Protein AF-A0A7W4Z761-F1 (afdb_monomer_lite)

Structure (mmCIF, N/CA/C/O backbone):
data_AF-A0A7W4Z761-F1
#
_entry.id   AF-A0A7W4Z761-F1
#
loop_
_atom_site.group_PDB
_atom_site.id
_atom_site.type_symbol
_atom_site.label_atom_id
_atom_site.label_alt_id
_atom_site.label_comp_id
_atom_site.label_asym_id
_atom_site.label_entity_id
_atom_site.label_seq_id
_atom_site.pdbx_PDB_ins_code
_atom_site.Cartn_x
_atom_site.Cartn_y
_atom_site.Cartn_z
_atom_site.occupancy
_atom_site.B_iso_or_equiv
_atom_site.auth_seq_id
_atom_site.auth_comp_id
_atom_site.auth_asym_id
_atom_site.auth_atom_id
_atom_site.pdbx_PDB_model_num
ATOM 1 N N . MET A 1 1 ? 1.181 6.648 31.505 1.00 41.84 1 MET A N 1
ATOM 2 C CA . MET A 1 1 ? 0.838 6.156 30.159 1.00 41.84 1 MET A CA 1
ATOM 3 C C . MET A 1 1 ? -0.528 5.526 30.295 1.00 41.84 1 MET A C 1
ATOM 5 O O . MET A 1 1 ? -0.687 4.735 31.216 1.00 41.84 1 MET A O 1
ATOM 9 N N . ALA A 1 2 ? -1.517 5.972 29.524 1.00 45.59 2 ALA A N 1
ATOM 10 C CA . ALA A 1 2 ? -2.791 5.263 29.458 1.00 45.59 2 ALA A CA 1
ATOM 11 C C . ALA A 1 2 ? -2.532 3.879 28.841 1.00 45.59 2 ALA A C 1
ATOM 13 O O . ALA A 1 2 ? -1.681 3.780 27.956 1.00 45.59 2 ALA A O 1
ATOM 14 N N . ASP A 1 3 ? -3.195 2.835 29.338 1.00 55.97 3 ASP A N 1
ATOM 15 C CA . ASP A 1 3 ? -3.157 1.521 28.691 1.00 55.97 3 ASP A CA 1
ATOM 16 C C . ASP A 1 3 ? -3.651 1.672 27.249 1.00 55.97 3 ASP A C 1
ATOM 18 O O . ASP A 1 3 ? -4.707 2.266 27.015 1.00 55.97 3 ASP A O 1
ATOM 22 N N . ALA A 1 4 ? -2.872 1.175 26.287 1.00 65.12 4 ALA A N 1
ATOM 23 C CA . ALA A 1 4 ? -3.278 1.171 24.888 1.00 65.12 4 ALA A CA 1
ATOM 24 C C . ALA A 1 4 ? -4.563 0.343 24.748 1.00 65.12 4 ALA A C 1
ATOM 26 O O . ALA A 1 4 ? -4.658 -0.768 25.278 1.00 65.12 4 ALA A O 1
ATOM 27 N N . ARG A 1 5 ? -5.564 0.887 24.050 1.00 79.62 5 ARG A N 1
ATOM 28 C CA . ARG A 1 5 ? -6.851 0.219 23.863 1.00 79.62 5 ARG A CA 1
ATOM 29 C C . ARG A 1 5 ? -6.649 -1.112 23.135 1.00 79.62 5 ARG A C 1
ATOM 31 O O . ARG A 1 5 ? -6.010 -1.175 22.082 1.00 79.62 5 ARG A O 1
ATOM 38 N N . LEU A 1 6 ? -7.199 -2.184 23.700 1.00 85.94 6 LEU A N 1
ATOM 39 C CA . LEU A 1 6 ? -7.198 -3.500 23.068 1.00 85.94 6 LEU A CA 1
ATOM 40 C C . LEU A 1 6 ? -8.356 -3.570 22.068 1.00 85.94 6 LEU A C 1
ATOM 42 O O . LEU A 1 6 ? -9.515 -3.624 22.476 1.00 85.94 6 LEU A O 1
ATOM 46 N N . TYR A 1 7 ? -8.040 -3.555 20.773 1.00 89.88 7 TYR A N 1
ATOM 47 C CA . TYR A 1 7 ? -9.042 -3.650 19.706 1.00 89.88 7 TYR A CA 1
ATOM 48 C C . TYR A 1 7 ? -9.351 -5.090 19.291 1.00 89.88 7 TYR A C 1
ATOM 50 O O . TYR A 1 7 ? -10.489 -5.404 18.962 1.00 89.88 7 TYR A O 1
ATOM 58 N N . SER A 1 8 ? -8.346 -5.964 19.304 1.00 92.19 8 SER A N 1
ATOM 59 C CA . SER A 1 8 ? -8.444 -7.345 18.833 1.00 92.19 8 SER A CA 1
ATOM 60 C C . SER A 1 8 ? -7.497 -8.240 19.627 1.00 92.19 8 SER A C 1
ATOM 62 O O . SER A 1 8 ? -6.473 -7.781 20.126 1.00 92.19 8 SER A O 1
ATOM 64 N N . SER A 1 9 ? -7.812 -9.533 19.719 1.00 92.56 9 SER 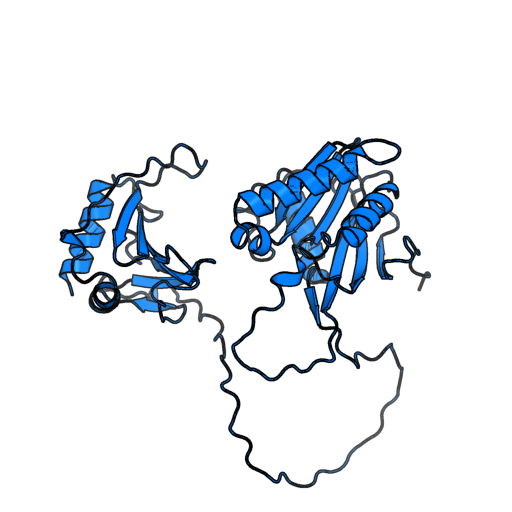A N 1
ATOM 65 C CA . SER A 1 9 ? -6.890 -10.545 20.247 1.00 92.56 9 SER A CA 1
ATOM 66 C C . SER A 1 9 ? -5.862 -11.029 19.219 1.00 92.56 9 SER A C 1
ATOM 68 O O . SER A 1 9 ? -4.934 -11.744 19.590 1.00 92.56 9 SER A O 1
ATOM 70 N N . LEU A 1 10 ? -6.040 -10.702 17.932 1.00 93.56 10 LEU A N 1
ATOM 71 C CA . LEU A 1 10 ? -5.135 -11.106 16.847 1.00 93.56 10 LEU A CA 1
ATOM 72 C C . LEU A 1 10 ? -4.003 -10.099 16.617 1.00 93.56 10 LEU A C 1
ATOM 74 O O . LEU A 1 10 ? -2.986 -10.445 16.017 1.00 93.56 10 LEU A O 1
ATOM 78 N N . PHE A 1 11 ? -4.173 -8.872 17.110 1.00 94.12 11 PHE A N 1
ATOM 79 C CA . PHE A 1 11 ? -3.250 -7.768 16.902 1.00 94.12 11 PHE A CA 1
ATOM 80 C C . PHE A 1 11 ? -2.811 -7.149 18.227 1.00 94.12 11 PHE A C 1
ATOM 82 O O . PHE A 1 11 ? -3.604 -6.977 19.149 1.00 94.12 11 PHE A O 1
ATOM 89 N N . THR A 1 12 ? -1.554 -6.726 18.285 1.00 94.12 12 THR A N 1
ATOM 90 C CA . THR A 1 12 ? -1.036 -5.876 19.356 1.00 94.12 12 THR A CA 1
ATOM 91 C C . THR A 1 12 ? -1.171 -4.413 18.948 1.00 94.12 12 THR A C 1
ATOM 93 O O . THR A 1 12 ? -0.572 -3.997 17.956 1.00 94.12 12 THR A O 1
ATOM 96 N N . THR A 1 13 ? -1.900 -3.613 19.727 1.00 95.31 13 THR A N 1
ATOM 97 C CA . THR A 1 13 ? -1.943 -2.153 19.554 1.00 95.31 13 THR A CA 1
ATOM 98 C C . THR A 1 13 ? -0.616 -1.539 20.005 1.00 95.31 13 THR A C 1
ATOM 100 O O . THR A 1 13 ? -0.291 -1.556 21.191 1.00 95.31 13 THR A O 1
ATOM 103 N N . LEU A 1 14 ? 0.166 -1.003 19.067 1.00 94.75 14 LEU A N 1
ATOM 104 C CA . LEU A 1 14 ? 1.414 -0.283 19.354 1.00 94.75 14 LEU A CA 1
ATOM 105 C C . LEU A 1 14 ? 1.159 1.185 19.692 1.00 94.75 14 LEU A C 1
ATOM 107 O O . LEU A 1 14 ? 1.882 1.780 20.490 1.00 94.75 14 LEU A O 1
ATOM 111 N N . TYR A 1 15 ? 0.141 1.763 19.060 1.00 96.00 15 TYR A N 1
ATOM 112 C CA . TYR A 1 15 ? -0.263 3.146 19.248 1.00 96.00 15 TYR A CA 1
ATOM 113 C C . TYR A 1 15 ? -1.751 3.297 19.001 1.00 96.00 15 TYR A C 1
ATOM 115 O O . TYR A 1 15 ? -2.309 2.642 18.123 1.00 96.00 15 TYR A O 1
ATOM 123 N N . ASP A 1 16 ? -2.362 4.175 19.781 1.00 95.38 16 ASP A N 1
ATOM 124 C CA . ASP A 1 16 ? -3.763 4.526 19.671 1.00 95.38 16 ASP A CA 1
ATOM 125 C C . ASP A 1 16 ? -3.898 6.040 19.817 1.00 95.38 16 ASP A C 1
ATOM 127 O O . ASP A 1 16 ? -3.562 6.592 20.869 1.00 95.38 16 ASP A O 1
ATOM 131 N N . GLU A 1 17 ? -4.357 6.710 18.763 1.00 94.00 17 GLU A N 1
ATOM 132 C CA . GLU A 1 17 ? -4.873 8.073 18.849 1.00 94.00 17 GLU A CA 1
ATOM 133 C C . GLU A 1 17 ? -6.376 7.953 19.148 1.00 94.00 17 GLU A C 1
ATOM 135 O O . GLU A 1 17 ? -7.125 7.546 18.275 1.00 94.00 17 GLU A O 1
ATOM 140 N N . PRO A 1 18 ? -6.860 8.224 20.373 1.00 90.75 18 PRO A N 1
ATOM 141 C CA . PRO A 1 18 ? -8.253 7.929 20.733 1.00 90.75 18 PRO A CA 1
ATOM 142 C C . PRO A 1 18 ? -9.263 8.964 20.210 1.00 90.75 18 PRO A C 1
ATOM 144 O O . PRO A 1 18 ? -10.463 8.809 20.424 1.00 90.75 18 PRO A O 1
ATOM 147 N N . ALA A 1 19 ? -8.777 10.077 19.659 1.00 91.00 19 ALA A N 1
ATOM 148 C CA . ALA A 1 19 ? -9.572 11.173 19.126 1.00 91.00 19 ALA A CA 1
ATOM 149 C C . ALA A 1 19 ? -8.693 12.041 18.217 1.00 91.00 19 ALA A C 1
ATOM 151 O O . ALA A 1 19 ? -7.499 12.174 18.496 1.00 91.00 19 ALA A O 1
ATOM 152 N N . PRO A 1 20 ? -9.270 12.708 17.206 1.00 92.69 20 PRO A N 1
ATOM 153 C CA . PRO A 1 20 ? -8.488 13.451 16.236 1.00 92.69 20 PRO A CA 1
ATOM 154 C C . PRO A 1 20 ? -7.722 14.630 16.807 1.00 92.69 20 PRO A C 1
ATOM 156 O O . PRO A 1 20 ? -8.267 15.499 17.495 1.00 92.69 20 PRO A O 1
ATOM 159 N N . ILE A 1 21 ? -6.453 14.710 16.417 1.00 89.31 21 ILE A N 1
ATOM 160 C CA . ILE A 1 21 ? -5.619 15.884 16.626 1.00 89.31 21 ILE A CA 1
ATOM 161 C C . ILE A 1 21 ? -5.738 16.804 15.405 1.00 89.31 21 ILE A C 1
ATOM 163 O O . ILE A 1 21 ? -5.122 16.607 14.359 1.00 89.31 21 ILE A O 1
ATOM 167 N N . GLY A 1 22 ? -6.513 17.878 15.561 1.00 89.38 22 GLY A N 1
ATOM 168 C CA . GLY A 1 22 ? -6.696 18.894 14.524 1.00 89.38 22 GLY A CA 1
ATOM 169 C C . GLY A 1 22 ? -7.962 18.680 13.697 1.00 89.38 22 GLY A C 1
ATOM 170 O O . GLY A 1 22 ? -9.012 18.358 14.240 1.00 89.38 22 GLY A O 1
ATOM 171 N N . THR A 1 23 ? -7.894 18.971 12.394 1.00 89.94 23 THR A N 1
ATOM 172 C CA . THR A 1 23 ? -9.083 19.052 11.514 1.00 89.94 23 THR A CA 1
ATOM 173 C C . THR A 1 23 ? -8.925 18.320 10.181 1.00 89.94 23 THR A C 1
ATOM 175 O O . THR A 1 23 ? -9.750 18.496 9.284 1.00 89.94 23 THR A O 1
ATOM 178 N N . ILE A 1 24 ? -7.877 17.504 10.026 1.00 90.75 24 ILE A N 1
ATOM 179 C CA . ILE A 1 24 ? -7.673 16.749 8.788 1.00 90.75 24 ILE A CA 1
ATOM 180 C C . ILE A 1 24 ? -8.814 15.753 8.576 1.00 90.75 24 ILE A C 1
ATOM 182 O O . ILE A 1 24 ? -9.267 15.121 9.527 1.00 90.75 24 ILE A O 1
ATOM 186 N N . GLY A 1 25 ? -9.327 15.663 7.347 1.00 86.62 25 GLY A N 1
ATOM 187 C CA . GLY A 1 25 ? -10.377 14.704 6.993 1.00 86.62 25 GLY A CA 1
ATOM 188 C C . GLY A 1 25 ? -11.654 14.803 7.838 1.00 86.62 25 GLY A C 1
ATOM 189 O O . GLY A 1 25 ? -12.329 13.801 8.024 1.00 86.62 25 GLY A O 1
ATOM 190 N N . ARG A 1 26 ? -11.966 15.993 8.385 1.00 88.62 26 ARG A N 1
ATOM 191 C CA . ARG A 1 26 ? -13.068 16.249 9.344 1.00 88.62 26 ARG A CA 1
ATOM 192 C C . ARG A 1 26 ? -12.931 15.565 10.713 1.00 88.62 26 ARG A C 1
ATOM 194 O O . ARG A 1 26 ? -13.879 15.596 11.492 1.00 88.62 26 ARG A O 1
ATOM 201 N N . GLY A 1 27 ? -11.753 15.043 11.039 1.00 91.69 27 GLY A N 1
ATOM 202 C CA . GLY A 1 27 ? -11.514 14.297 12.274 1.00 91.69 27 GLY A CA 1
ATOM 203 C C . GLY A 1 27 ? -10.830 12.952 12.047 1.00 91.69 27 GLY A C 1
ATOM 204 O O . GLY A 1 27 ? -10.970 12.058 12.877 1.00 91.69 27 GLY A O 1
ATOM 205 N N . THR A 1 28 ? -10.097 12.797 10.944 1.00 94.50 28 THR A N 1
ATOM 206 C CA . THR A 1 28 ? -9.296 11.603 10.700 1.00 94.50 28 THR A CA 1
ATOM 207 C C . THR A 1 28 ? -8.176 11.500 11.725 1.00 94.50 28 THR A C 1
ATOM 209 O O . THR A 1 28 ? -7.502 12.486 12.031 1.00 94.50 28 THR A O 1
ATOM 212 N N . HIS A 1 29 ? -7.968 10.286 12.211 1.00 95.81 29 HIS A N 1
ATOM 213 C CA . HIS A 1 29 ? -6.886 9.920 13.115 1.00 95.81 29 HIS A CA 1
ATOM 214 C C . HIS A 1 29 ? -6.508 8.454 12.910 1.00 95.81 29 HIS A C 1
ATOM 216 O O . HIS A 1 29 ? -7.006 7.824 11.976 1.00 95.81 29 HIS A O 1
ATOM 222 N N . TYR A 1 30 ? -5.587 7.904 13.706 1.00 97.25 30 TYR A N 1
ATOM 223 C CA . TYR A 1 30 ? -5.093 6.556 13.436 1.00 97.25 30 TYR A CA 1
ATOM 224 C C . TYR A 1 30 ? -4.625 5.771 14.662 1.00 97.25 30 TYR A C 1
ATOM 226 O O . TYR A 1 30 ? -4.200 6.322 15.676 1.00 97.25 30 TYR A O 1
ATOM 234 N N . SER A 1 31 ? -4.631 4.449 14.518 1.00 97.62 31 SER A N 1
ATOM 235 C CA . SER A 1 31 ? -3.980 3.518 15.445 1.00 97.62 31 SER A CA 1
ATOM 236 C C . SER A 1 31 ? -3.015 2.623 14.679 1.00 97.62 31 SER A C 1
ATOM 238 O O . SER A 1 31 ? -3.202 2.360 13.493 1.00 97.62 31 SER A O 1
ATOM 240 N N . ILE A 1 32 ? -1.968 2.147 15.349 1.00 97.69 32 ILE A N 1
ATOM 241 C CA . ILE A 1 32 ? -0.983 1.233 14.765 1.00 97.69 32 ILE A CA 1
ATOM 242 C C . ILE A 1 32 ? -1.134 -0.131 15.407 1.00 97.69 32 ILE A C 1
ATOM 244 O O . ILE A 1 32 ? -0.970 -0.277 16.621 1.00 97.69 32 ILE A O 1
ATOM 248 N N . LEU A 1 33 ? -1.407 -1.130 14.577 1.00 96.88 33 LEU A N 1
ATOM 249 C CA . LEU A 1 33 ? -1.543 -2.519 14.980 1.00 96.88 33 LEU A CA 1
ATOM 250 C C . LEU A 1 33 ? -0.390 -3.355 14.434 1.00 96.88 33 LEU A C 1
ATOM 252 O O . LEU A 1 33 ? 0.093 -3.122 13.328 1.00 96.88 33 LEU A O 1
ATOM 256 N N . ARG A 1 34 ? 0.022 -4.363 15.204 1.00 94.69 34 ARG A N 1
ATOM 257 C CA . ARG A 1 34 ? 1.029 -5.351 14.813 1.00 94.69 34 ARG A CA 1
ATOM 258 C C . ARG A 1 34 ? 0.475 -6.763 14.890 1.00 94.69 34 ARG A C 1
ATOM 260 O O . ARG A 1 34 ? -0.109 -7.129 15.905 1.00 94.69 34 ARG A O 1
ATOM 267 N N . ALA A 1 35 ? 0.766 -7.584 13.888 1.00 92.56 35 ALA A N 1
ATOM 268 C CA . ALA A 1 35 ? 0.549 -9.029 13.948 1.00 92.56 35 ALA A CA 1
ATOM 269 C C . ALA A 1 35 ? 1.722 -9.807 13.347 1.00 92.56 35 ALA A C 1
ATOM 271 O O . ALA A 1 35 ? 2.524 -9.267 12.586 1.00 92.56 35 ALA A O 1
ATOM 272 N N . VAL A 1 36 ? 1.829 -11.088 13.693 1.00 90.25 36 VAL A N 1
ATOM 273 C CA . VAL A 1 36 ? 2.742 -12.020 13.015 1.00 90.25 36 VAL A CA 1
ATOM 274 C C . VAL A 1 36 ? 2.217 -12.269 11.606 1.00 90.25 36 VAL A C 1
ATOM 276 O O . VAL A 1 36 ? 1.024 -12.463 11.425 1.00 90.25 36 VAL A O 1
ATOM 279 N N . GLN A 1 37 ? 3.077 -12.279 10.593 1.00 84.19 37 GLN A N 1
ATOM 280 C CA . GLN A 1 37 ? 2.627 -12.594 9.241 1.00 84.19 37 GLN A CA 1
ATOM 281 C C . GLN A 1 37 ? 2.260 -14.078 9.130 1.00 84.19 37 GLN A C 1
ATOM 283 O O . GLN A 1 37 ? 3.077 -14.960 9.409 1.00 84.19 37 GLN A O 1
ATOM 288 N N . LEU A 1 38 ? 1.032 -14.355 8.688 1.00 78.31 38 LEU A N 1
ATOM 289 C CA . LEU A 1 38 ? 0.606 -15.703 8.321 1.00 78.31 38 LEU A CA 1
ATOM 290 C C . LEU A 1 38 ? 1.086 -16.047 6.902 1.00 78.31 38 LEU A C 1
ATOM 292 O O . LEU A 1 38 ? 1.094 -15.165 6.039 1.00 78.31 38 LEU A O 1
ATOM 296 N N . PRO A 1 39 ? 1.448 -17.313 6.618 1.00 64.56 39 PRO A N 1
ATOM 297 C CA . PRO A 1 39 ? 1.665 -17.775 5.251 1.00 64.56 39 PRO A CA 1
ATOM 298 C C . PRO A 1 39 ? 0.411 -17.521 4.402 1.00 64.56 39 PRO A C 1
ATOM 300 O O . PRO A 1 39 ? -0.684 -17.930 4.777 1.00 64.56 39 PRO A O 1
ATOM 303 N N . GLY A 1 40 ? 0.563 -16.851 3.263 1.00 62.62 40 GLY A N 1
ATOM 304 C CA . GLY A 1 40 ? -0.548 -16.426 2.412 1.00 62.62 40 GLY A CA 1
ATOM 305 C C . GLY A 1 40 ? -0.052 -15.747 1.138 1.00 62.62 40 GLY A C 1
ATOM 306 O O . GLY A 1 40 ? 1.162 -15.641 0.926 1.00 62.62 40 GLY A O 1
ATOM 307 N N . ILE A 1 41 ? -0.983 -15.277 0.301 1.00 56.88 41 ILE A N 1
ATOM 308 C CA . ILE A 1 41 ? -0.698 -14.660 -1.011 1.00 56.88 41 ILE A CA 1
ATOM 309 C C . ILE A 1 41 ? 0.347 -13.536 -0.887 1.00 56.88 41 ILE A C 1
ATOM 311 O O . ILE A 1 41 ? 1.246 -13.435 -1.722 1.00 56.88 41 ILE A O 1
ATOM 315 N N . GLY A 1 42 ? 0.301 -12.757 0.199 1.00 50.19 42 GLY A N 1
ATOM 316 C CA . GLY A 1 42 ? 1.287 -11.707 0.473 1.00 5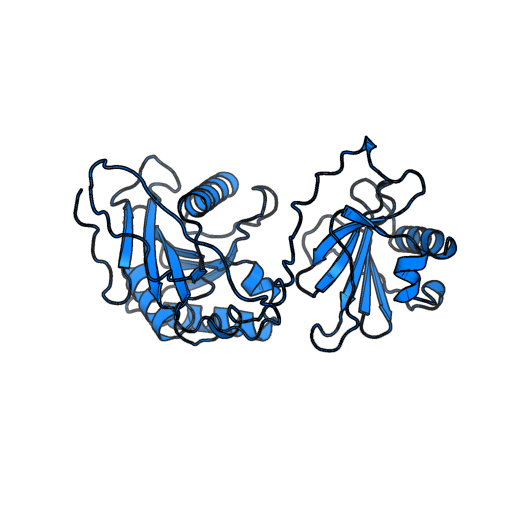0.19 42 GLY A CA 1
ATOM 317 C C . GLY A 1 42 ? 2.594 -12.184 1.128 1.00 50.19 42 GLY A C 1
ATOM 318 O O . GLY A 1 42 ? 3.657 -11.640 0.843 1.00 50.19 42 GLY A O 1
ATOM 319 N N . ALA A 1 43 ? 2.562 -13.227 1.965 1.00 49.97 43 ALA A N 1
ATOM 320 C CA . ALA A 1 43 ? 3.742 -13.691 2.710 1.00 49.97 43 ALA A CA 1
ATOM 321 C C . ALA A 1 43 ? 4.720 -14.528 1.867 1.00 49.97 43 ALA A C 1
ATOM 323 O O . ALA A 1 43 ? 5.912 -14.594 2.173 1.00 49.97 43 ALA A O 1
ATOM 324 N N . LEU A 1 44 ? 4.249 -15.134 0.771 1.00 47.28 44 LEU A N 1
ATOM 325 C CA . LEU A 1 44 ? 5.082 -15.932 -0.139 1.00 47.28 44 LEU A CA 1
ATOM 326 C C . LEU A 1 44 ? 6.154 -15.112 -0.881 1.00 47.28 44 LEU A C 1
ATOM 328 O O . LEU A 1 44 ? 7.040 -15.698 -1.502 1.00 47.28 44 LEU A O 1
ATOM 332 N N . ARG A 1 45 ? 6.107 -13.772 -0.826 1.00 48.16 45 ARG A N 1
ATOM 333 C CA . ARG A 1 45 ? 7.000 -12.902 -1.611 1.00 48.16 45 ARG A CA 1
ATOM 334 C C . ARG A 1 45 ? 7.939 -12.022 -0.790 1.00 48.16 45 ARG A C 1
ATOM 336 O O . ARG A 1 45 ? 8.971 -11.621 -1.317 1.00 48.16 45 ARG A O 1
ATOM 343 N N . SER A 1 46 ? 7.684 -11.831 0.507 1.00 41.94 46 SER A N 1
ATOM 344 C CA . SER A 1 46 ? 8.656 -11.213 1.429 1.00 41.94 46 SER A CA 1
ATOM 345 C C . SER A 1 46 ? 9.855 -12.130 1.733 1.00 41.94 46 SER A C 1
ATOM 347 O O . SER A 1 46 ? 10.869 -11.672 2.253 1.00 41.94 46 SER A O 1
ATOM 349 N N . SER A 1 47 ? 9.765 -13.420 1.377 1.00 39.88 47 SER A N 1
ATOM 350 C CA . SER A 1 47 ? 10.859 -14.403 1.426 1.00 39.88 47 SER A CA 1
ATOM 351 C C . SER A 1 47 ? 11.434 -14.710 0.033 1.00 39.88 47 SER A C 1
ATOM 353 O O . SER A 1 47 ? 11.438 -15.852 -0.415 1.00 39.88 47 SER A O 1
ATOM 355 N N . ARG A 1 48 ? 11.957 -13.701 -0.668 1.00 41.09 48 ARG A N 1
ATOM 356 C CA . ARG A 1 48 ? 13.058 -13.898 -1.632 1.00 41.09 48 ARG A CA 1
ATOM 357 C C . ARG A 1 48 ? 14.252 -13.131 -1.071 1.00 41.09 48 ARG A C 1
ATOM 359 O O . ARG A 1 48 ? 14.247 -11.912 -1.050 1.00 41.09 48 ARG A O 1
ATOM 366 N N . SER A 1 49 ? 15.140 -13.786 -0.330 1.00 37.81 49 SER A N 1
ATOM 367 C CA . SER A 1 49 ? 16.319 -14.474 -0.867 1.00 37.81 49 SER A CA 1
ATOM 368 C C . SER A 1 49 ? 17.229 -13.539 -1.679 1.00 37.81 49 SER A C 1
ATOM 370 O O . SER A 1 49 ? 17.382 -13.708 -2.889 1.00 37.81 49 SER A O 1
ATOM 372 N N . ASP A 1 50 ? 17.931 -12.637 -0.987 1.00 34.75 50 ASP A N 1
ATOM 373 C CA . ASP A 1 50 ? 19.379 -12.578 -1.210 1.00 34.75 50 ASP A CA 1
ATOM 374 C C . ASP A 1 50 ? 19.868 -14.031 -1.182 1.00 34.75 50 ASP A C 1
ATOM 376 O O . ASP A 1 50 ? 19.545 -14.764 -0.245 1.00 34.75 50 ASP A O 1
ATOM 380 N N . GLY A 1 51 ? 20.574 -14.488 -2.216 1.00 36.88 51 GLY A N 1
ATOM 381 C CA . GLY A 1 51 ? 21.010 -15.883 -2.401 1.00 36.88 51 GLY A CA 1
ATOM 382 C C . GLY A 1 51 ? 21.950 -16.443 -1.319 1.00 36.88 51 GLY A C 1
ATOM 383 O O . GLY A 1 51 ? 22.650 -17.422 -1.559 1.00 36.88 51 GLY A O 1
ATOM 384 N N . SER A 1 52 ? 21.990 -15.837 -0.134 1.00 35.88 52 SER A N 1
ATOM 385 C CA . SER A 1 52 ? 22.652 -16.340 1.054 1.00 35.88 52 SER A CA 1
ATOM 386 C C . SER A 1 52 ? 21.740 -17.339 1.762 1.00 35.88 52 SER A C 1
ATOM 388 O O . SER A 1 52 ? 20.837 -16.978 2.517 1.00 35.88 52 SER A O 1
ATOM 390 N N . THR A 1 53 ? 22.002 -18.627 1.547 1.00 34.00 53 THR A N 1
ATOM 391 C CA . THR A 1 53 ? 21.509 -19.737 2.374 1.00 34.00 53 THR A CA 1
ATOM 392 C C . THR A 1 53 ? 22.149 -19.690 3.770 1.00 34.00 53 THR A C 1
ATOM 394 O O . THR A 1 53 ? 22.864 -20.592 4.190 1.00 34.00 53 THR A O 1
ATOM 397 N N . THR A 1 54 ? 21.891 -18.618 4.509 1.00 34.09 54 THR A N 1
ATOM 398 C CA . THR A 1 54 ? 22.057 -18.544 5.960 1.00 34.09 54 THR A CA 1
ATOM 399 C C . THR A 1 54 ? 20.735 -18.047 6.515 1.00 34.09 54 THR A C 1
ATOM 401 O O . THR A 1 54 ? 20.561 -16.886 6.878 1.00 34.09 54 THR A O 1
ATOM 404 N N . GLN A 1 55 ? 19.758 -18.957 6.523 1.00 39.47 55 GLN A N 1
ATOM 405 C CA . GLN A 1 55 ? 18.548 -18.776 7.303 1.00 39.47 55 GLN A CA 1
ATOM 406 C C . GLN A 1 55 ? 18.960 -18.580 8.764 1.00 39.47 55 GLN A C 1
ATOM 408 O O . GLN A 1 55 ? 19.296 -19.535 9.459 1.00 39.47 55 GLN A O 1
ATOM 413 N N . ASN A 1 56 ? 18.933 -17.340 9.241 1.00 36.66 56 ASN A N 1
ATOM 414 C CA . ASN A 1 56 ? 18.758 -17.109 10.662 1.00 36.66 56 ASN A CA 1
ATOM 415 C C . ASN A 1 56 ? 17.259 -17.341 10.924 1.00 36.66 56 ASN A C 1
ATOM 417 O O . ASN A 1 56 ? 16.445 -16.432 10.794 1.00 36.66 56 ASN A O 1
ATOM 421 N N . THR A 1 57 ? 16.892 -18.607 11.144 1.00 42.84 57 THR A N 1
ATOM 422 C CA . THR A 1 57 ? 15.524 -19.170 11.147 1.00 42.84 57 THR A CA 1
ATOM 423 C C . THR A 1 57 ? 14.604 -18.680 12.267 1.00 42.84 57 THR A C 1
ATOM 425 O O . THR A 1 57 ? 13.499 -19.197 12.395 1.00 42.84 57 THR A O 1
ATOM 428 N N . ASN A 1 58 ? 15.024 -17.717 13.088 1.00 44.44 58 ASN A N 1
ATOM 429 C CA . ASN A 1 58 ? 14.316 -17.399 14.333 1.00 44.44 58 ASN A CA 1
ATOM 430 C C . ASN A 1 58 ? 13.499 -16.099 14.292 1.00 44.44 58 ASN A C 1
ATOM 432 O O . ASN A 1 58 ? 12.709 -15.859 15.195 1.00 44.44 58 ASN A O 1
ATOM 436 N N . ALA A 1 59 ? 13.622 -15.272 13.250 1.00 52.47 59 ALA A N 1
ATOM 437 C CA . ALA A 1 59 ? 12.812 -14.059 13.146 1.00 52.47 59 ALA A CA 1
ATOM 438 C C . ALA A 1 59 ? 11.498 -14.354 12.410 1.00 52.47 59 ALA A C 1
ATOM 440 O O . ALA A 1 59 ? 11.471 -14.428 11.181 1.00 52.47 59 ALA A O 1
ATOM 441 N N . HIS A 1 60 ? 10.398 -14.491 13.152 1.00 60.69 60 HIS A N 1
ATOM 442 C CA . HIS A 1 60 ? 9.064 -14.471 12.553 1.00 60.69 60 HIS A CA 1
ATOM 443 C C . HIS A 1 60 ? 8.796 -13.068 11.989 1.00 60.69 60 HIS A C 1
ATOM 445 O O . HIS A 1 60 ? 8.911 -12.092 12.733 1.00 60.69 60 HIS A O 1
ATOM 451 N N . PRO A 1 61 ? 8.484 -12.906 10.693 1.00 80.44 61 PRO A N 1
ATOM 452 C CA . PRO A 1 61 ? 8.161 -11.590 10.172 1.00 80.44 61 PRO A CA 1
ATOM 453 C C . PRO A 1 61 ? 6.854 -11.105 10.807 1.00 80.44 61 PRO A C 1
ATOM 455 O O . PRO A 1 61 ? 5.880 -11.851 10.914 1.00 80.44 61 PRO A O 1
ATOM 458 N N . VAL A 1 62 ? 6.846 -9.857 11.262 1.00 89.50 62 VAL A N 1
ATOM 459 C CA . VAL A 1 62 ? 5.648 -9.170 11.756 1.00 89.50 62 VAL A CA 1
ATOM 460 C C . VAL A 1 62 ? 5.255 -8.077 10.776 1.00 89.50 62 VAL A C 1
ATOM 462 O O . VAL A 1 62 ? 6.094 -7.587 10.027 1.00 89.50 62 VAL A O 1
ATOM 465 N N . GLN A 1 63 ? 3.987 -7.704 10.778 1.00 91.81 63 GLN A N 1
ATOM 466 C CA . GLN A 1 63 ? 3.429 -6.640 9.958 1.00 91.81 63 GLN A CA 1
ATOM 467 C C . GLN A 1 63 ? 2.929 -5.525 10.869 1.00 91.81 63 GLN A C 1
ATOM 469 O O . GLN A 1 63 ? 2.136 -5.811 11.767 1.00 91.81 63 GLN A O 1
ATOM 474 N N . ASP A 1 64 ? 3.343 -4.287 10.601 1.00 95.12 64 ASP A N 1
ATOM 475 C CA . ASP A 1 64 ? 2.728 -3.097 11.193 1.00 95.12 64 ASP A CA 1
ATOM 476 C C . ASP A 1 64 ? 1.753 -2.472 10.195 1.00 95.12 64 ASP A C 1
ATOM 478 O O . ASP A 1 64 ? 2.129 -2.182 9.059 1.00 95.12 64 ASP A O 1
ATOM 482 N N . ILE A 1 65 ? 0.516 -2.260 10.637 1.00 97.12 65 ILE A N 1
ATOM 483 C CA . ILE A 1 65 ? -0.596 -1.742 9.837 1.00 97.12 65 ILE A CA 1
ATOM 484 C C . ILE A 1 65 ? -1.159 -0.514 10.543 1.00 97.12 65 ILE A C 1
ATOM 486 O O . ILE A 1 65 ? -1.394 -0.541 11.754 1.00 97.12 65 ILE A O 1
ATOM 490 N N . ALA A 1 66 ? -1.396 0.553 9.788 1.00 97.81 66 ALA A N 1
ATOM 491 C CA . ALA A 1 66 ? -2.125 1.710 10.273 1.00 97.81 66 ALA A CA 1
ATOM 492 C C . ALA A 1 66 ? -3.622 1.548 9.996 1.00 97.81 66 ALA A C 1
ATOM 494 O O . ALA A 1 66 ? -4.043 1.344 8.858 1.00 97.81 66 ALA A O 1
ATOM 495 N N . ILE A 1 67 ? -4.429 1.679 11.042 1.00 97.69 67 ILE A N 1
ATOM 496 C CA . ILE A 1 67 ? -5.873 1.834 10.911 1.00 97.69 67 ILE A CA 1
ATOM 497 C C . ILE A 1 67 ? -6.174 3.315 10.901 1.00 97.69 67 ILE A C 1
ATOM 499 O O . ILE A 1 67 ? -5.801 4.018 11.835 1.00 97.69 67 ILE A O 1
ATOM 503 N N . LEU A 1 68 ? -6.829 3.766 9.844 1.00 96.69 68 LEU A N 1
ATOM 504 C CA . LEU A 1 68 ? -7.317 5.120 9.688 1.00 96.69 68 LEU A CA 1
ATOM 505 C C . LEU A 1 68 ? -8.762 5.164 10.174 1.00 96.69 68 LEU A C 1
ATOM 507 O O . LEU A 1 68 ? -9.634 4.493 9.623 1.00 96.69 68 LEU A O 1
ATOM 511 N N . TRP A 1 69 ? -8.988 5.962 11.202 1.00 95.69 69 TRP A N 1
ATOM 512 C CA . TRP A 1 69 ? -10.303 6.265 11.735 1.00 95.69 69 TRP A CA 1
ATOM 513 C C . TRP A 1 69 ? -10.838 7.512 11.050 1.00 95.69 69 TRP A C 1
ATOM 515 O O . TRP A 1 69 ? -10.084 8.466 10.828 1.00 95.69 69 TRP A O 1
ATOM 525 N N . ASP A 1 70 ? -12.125 7.530 10.738 1.00 91.44 70 ASP A N 1
ATOM 526 C CA . ASP A 1 70 ? -12.815 8.759 10.376 1.00 91.44 70 ASP A CA 1
ATOM 527 C C . ASP A 1 70 ? -13.385 9.453 11.635 1.00 91.44 70 ASP A C 1
ATOM 529 O O . ASP A 1 70 ? -12.954 9.182 12.761 1.00 91.44 70 ASP A O 1
ATOM 533 N N . GLU A 1 71 ? -14.296 10.416 11.464 1.00 89.88 71 GLU A N 1
ATOM 534 C CA . GLU A 1 71 ? -14.784 11.243 12.574 1.00 89.88 71 GLU A CA 1
ATOM 535 C C . GLU A 1 71 ? -15.543 10.494 13.683 1.00 89.88 71 GLU A C 1
ATOM 537 O O . GLU A 1 71 ? -15.682 11.056 14.773 1.00 89.88 71 GLU A O 1
ATOM 542 N N . ASP A 1 72 ? -16.052 9.283 13.432 1.00 90.69 72 ASP A N 1
ATOM 543 C CA . ASP A 1 72 ? -16.856 8.534 14.406 1.00 90.69 72 ASP A CA 1
ATOM 544 C C . ASP A 1 72 ? -16.139 7.325 15.026 1.00 90.69 72 ASP A C 1
ATOM 546 O O . ASP A 1 72 ? -16.664 6.724 15.970 1.00 90.69 72 ASP A O 1
ATOM 550 N N . HIS A 1 73 ? -14.902 7.049 14.591 1.00 93.12 73 HIS A N 1
ATOM 551 C CA . HIS A 1 73 ? -14.072 5.957 15.106 1.00 93.12 73 HIS A CA 1
ATOM 552 C C . HIS A 1 73 ? -14.774 4.596 14.969 1.00 93.12 73 HIS A C 1
ATOM 554 O O . HIS A 1 73 ? -14.828 3.816 15.929 1.00 93.12 73 HIS A O 1
ATOM 560 N N . ASP A 1 74 ? -15.321 4.290 13.788 1.00 91.75 74 ASP A N 1
ATOM 561 C CA . ASP A 1 74 ? -15.992 3.013 13.549 1.00 91.75 74 ASP A CA 1
ATOM 562 C C . ASP A 1 74 ? -15.049 1.803 13.710 1.00 91.75 74 ASP A C 1
ATOM 564 O O . ASP A 1 74 ? -14.289 1.398 12.826 1.00 91.75 74 ASP A O 1
ATOM 568 N N . ALA A 1 75 ? -15.138 1.159 14.875 1.00 92.19 75 ALA A N 1
ATOM 569 C CA . ALA A 1 75 ? -14.334 -0.004 15.224 1.00 92.19 75 ALA A CA 1
ATOM 570 C C . ALA A 1 75 ? -14.643 -1.252 14.375 1.00 92.19 75 ALA A C 1
ATOM 572 O O . ALA A 1 75 ? -13.892 -2.226 14.449 1.00 92.19 75 ALA A O 1
ATOM 573 N N . ARG A 1 76 ? -15.702 -1.263 13.551 1.00 91.88 76 ARG A N 1
ATOM 574 C CA . ARG A 1 76 ? -16.031 -2.402 12.678 1.00 91.88 76 ARG A CA 1
ATOM 575 C C . ARG A 1 76 ? -14.945 -2.672 11.632 1.00 91.88 76 ARG A C 1
ATOM 577 O O . ARG A 1 76 ? -14.782 -3.825 11.230 1.00 91.88 76 ARG A O 1
ATOM 584 N N . VAL A 1 77 ? -14.119 -1.679 11.283 1.00 95.25 77 VAL A N 1
ATOM 585 C CA . VAL A 1 77 ? -12.931 -1.876 10.427 1.00 95.25 77 VAL A CA 1
ATOM 586 C C . VAL A 1 77 ? -11.968 -2.921 11.005 1.00 95.25 77 VAL A C 1
ATOM 588 O O . VAL A 1 77 ? -11.335 -3.664 10.256 1.00 95.25 77 VAL A O 1
ATOM 591 N N . ILE A 1 78 ? -11.913 -3.062 12.337 1.00 96.00 78 ILE A N 1
ATOM 592 C CA . ILE A 1 78 ? -11.123 -4.102 13.005 1.00 96.00 78 ILE A CA 1
ATOM 593 C C . ILE A 1 78 ? -11.611 -5.482 12.591 1.00 96.00 78 ILE A C 1
ATOM 595 O O . ILE A 1 78 ? -10.798 -6.350 12.294 1.00 96.00 78 ILE A O 1
ATOM 599 N N . LYS A 1 79 ? -12.930 -5.686 12.517 1.00 95.44 79 LYS A N 1
ATOM 600 C CA . LYS A 1 79 ? -13.494 -6.981 12.142 1.00 95.44 79 LYS A CA 1
ATOM 601 C C . LYS A 1 79 ? -13.172 -7.339 10.692 1.00 95.44 79 LYS A C 1
ATOM 603 O O . LYS A 1 79 ? -12.818 -8.484 10.410 1.00 95.44 79 LYS A O 1
ATOM 608 N N . ALA A 1 80 ? -13.233 -6.356 9.794 1.00 96.62 80 ALA A N 1
ATOM 609 C CA . ALA A 1 80 ? -12.785 -6.522 8.416 1.00 96.62 80 ALA A CA 1
ATOM 610 C C . ALA A 1 80 ? -11.298 -6.915 8.365 1.00 96.62 80 ALA A C 1
ATOM 612 O O . ALA A 1 80 ? -10.943 -7.909 7.732 1.00 96.62 80 ALA A O 1
ATOM 613 N N . LEU A 1 81 ? -10.441 -6.203 9.106 1.00 97.44 81 LEU A N 1
ATOM 614 C CA . LEU A 1 81 ? -9.009 -6.490 9.179 1.00 97.44 81 LEU A CA 1
ATOM 615 C C . LEU A 1 81 ? -8.708 -7.882 9.763 1.00 97.44 81 LEU A C 1
ATOM 617 O O . LEU A 1 81 ? -7.824 -8.573 9.262 1.00 97.44 81 LEU A O 1
ATOM 621 N N . GLU A 1 82 ? -9.442 -8.330 10.784 1.00 95.88 82 GLU A N 1
ATOM 622 C CA . GLU A 1 82 ? -9.329 -9.690 11.327 1.00 95.88 82 GLU A CA 1
ATOM 623 C C . GLU A 1 82 ? -9.649 -10.753 10.273 1.00 95.88 82 GLU A C 1
ATOM 625 O O . GLU A 1 82 ? -8.900 -11.721 10.130 1.00 95.88 82 GLU A O 1
ATOM 630 N N . ASN A 1 83 ? -10.733 -10.573 9.514 1.00 95.50 83 ASN A N 1
ATOM 631 C CA . ASN A 1 83 ? -11.128 -11.508 8.461 1.00 95.50 83 ASN A CA 1
ATOM 632 C C . ASN A 1 83 ? -10.081 -11.546 7.331 1.00 95.50 83 ASN A C 1
ATOM 634 O O . ASN A 1 83 ? -9.678 -12.627 6.901 1.00 95.50 83 ASN A O 1
ATOM 638 N N . ILE A 1 84 ? -9.572 -10.380 6.915 1.00 95.62 84 ILE A N 1
ATOM 639 C CA . ILE A 1 84 ? -8.462 -10.240 5.954 1.00 95.62 84 ILE A CA 1
ATOM 640 C C . ILE A 1 84 ? -7.201 -10.948 6.465 1.00 95.62 84 ILE A C 1
ATOM 642 O O . ILE A 1 84 ? -6.511 -11.646 5.716 1.00 95.62 84 ILE A O 1
ATOM 646 N N . TYR A 1 85 ? -6.888 -10.789 7.748 1.00 95.00 85 TYR A N 1
ATOM 647 C CA . TYR A 1 85 ? -5.735 -11.419 8.371 1.00 95.00 85 TYR A CA 1
ATOM 648 C C . TYR A 1 85 ? -5.857 -12.940 8.402 1.00 95.00 85 TYR A C 1
ATOM 650 O O . TYR A 1 85 ? -4.933 -13.621 7.966 1.00 95.00 85 TYR A O 1
ATOM 658 N N . ILE A 1 86 ? -7.002 -13.477 8.833 1.00 90.44 86 ILE A N 1
ATOM 659 C CA . ILE A 1 86 ? -7.265 -14.925 8.856 1.00 90.44 86 ILE A CA 1
ATOM 660 C C . ILE A 1 86 ? -7.211 -15.521 7.440 1.00 90.44 86 ILE A C 1
ATOM 662 O O . ILE A 1 86 ? -6.740 -16.644 7.271 1.00 90.44 86 ILE A O 1
ATOM 666 N N . ALA A 1 87 ? -7.617 -14.760 6.420 1.00 88.69 87 ALA A N 1
ATOM 667 C CA . ALA A 1 87 ? -7.492 -15.143 5.014 1.00 88.69 87 ALA A CA 1
ATOM 668 C C . ALA A 1 87 ? -6.045 -15.089 4.471 1.00 88.69 87 ALA A C 1
ATOM 670 O O . ALA A 1 87 ? -5.802 -15.465 3.326 1.00 88.69 87 ALA A O 1
ATOM 671 N N . GLY A 1 88 ? -5.066 -14.627 5.260 1.00 88.19 88 GLY A N 1
ATOM 672 C CA . GLY A 1 88 ? -3.664 -14.523 4.841 1.00 88.19 88 GLY A CA 1
ATOM 673 C C . GLY A 1 88 ? -3.379 -13.352 3.891 1.00 88.19 88 GLY A C 1
ATOM 674 O O . GLY A 1 88 ? -2.387 -13.380 3.157 1.00 88.19 88 GLY A O 1
ATOM 675 N N . LEU A 1 89 ? -4.234 -12.322 3.896 1.00 91.50 89 LEU A N 1
ATOM 676 C CA . LEU A 1 89 ? -4.191 -11.186 2.964 1.00 91.50 89 LEU A CA 1
ATOM 677 C C . LEU A 1 89 ? -3.635 -9.894 3.578 1.00 91.50 89 LEU A C 1
ATOM 679 O O . LEU A 1 89 ? -3.507 -8.897 2.874 1.00 91.50 89 LEU A O 1
ATOM 683 N N . ALA A 1 90 ? -3.292 -9.886 4.869 1.00 92.50 90 ALA A N 1
ATOM 684 C CA . ALA A 1 90 ? -2.882 -8.668 5.579 1.00 92.50 90 ALA A CA 1
ATOM 685 C C . ALA A 1 90 ? -1.442 -8.205 5.288 1.00 92.50 90 ALA A C 1
ATOM 687 O O . ALA A 1 90 ? -1.115 -7.044 5.506 1.00 92.50 90 ALA A O 1
ATOM 688 N N . ALA A 1 91 ? -0.569 -9.095 4.807 1.00 89.19 91 ALA A N 1
ATOM 689 C CA . ALA A 1 91 ? 0.862 -8.811 4.653 1.00 89.19 91 ALA A CA 1
ATOM 690 C C . ALA A 1 91 ? 1.216 -7.599 3.757 1.00 89.19 91 ALA A C 1
ATOM 692 O O . ALA A 1 91 ? 2.130 -6.868 4.124 1.00 89.19 91 ALA A O 1
ATOM 693 N N . PRO A 1 92 ? 0.554 -7.337 2.614 1.00 91.31 92 PRO A N 1
ATOM 694 C CA . PRO A 1 92 ? 0.884 -6.171 1.803 1.00 91.31 92 PRO A CA 1
ATOM 695 C C . PRO A 1 92 ? 0.214 -4.881 2.300 1.00 91.31 92 PRO A C 1
ATOM 697 O O . PRO A 1 92 ? 0.532 -3.820 1.777 1.00 91.31 92 PRO A O 1
ATOM 700 N N . ILE A 1 93 ? -0.692 -4.938 3.286 1.00 95.00 93 ILE A N 1
ATOM 701 C CA . ILE A 1 93 ? -1.469 -3.780 3.747 1.00 95.00 93 ILE A CA 1
ATOM 702 C C . ILE A 1 93 ? -0.599 -2.855 4.600 1.00 95.00 93 ILE A C 1
ATOM 704 O O . ILE A 1 93 ? -0.001 -3.278 5.591 1.00 95.00 93 ILE A O 1
ATOM 708 N N . LEU A 1 94 ? -0.588 -1.576 4.236 1.00 95.06 94 LEU A N 1
ATOM 709 C CA . LEU A 1 94 ? 0.012 -0.486 5.000 1.00 95.06 94 LEU A CA 1
ATOM 710 C C . LEU A 1 94 ? -1.060 0.301 5.753 1.00 95.06 94 LEU A C 1
ATOM 712 O O . LEU A 1 94 ? -0.900 0.561 6.945 1.00 95.06 94 LEU A O 1
ATOM 716 N N . PHE A 1 95 ? -2.167 0.625 5.079 1.00 97.00 95 PHE A N 1
ATOM 717 C CA . PHE A 1 95 ? -3.281 1.364 5.667 1.00 97.00 95 PHE A CA 1
ATOM 718 C C . PHE A 1 95 ? -4.611 0.671 5.399 1.00 97.00 95 PHE A C 1
ATOM 720 O O . PHE A 1 95 ? -4.821 0.100 4.331 1.00 97.00 95 PHE A O 1
ATOM 727 N N . ILE A 1 96 ? -5.532 0.774 6.347 1.00 97.44 96 ILE A N 1
ATOM 728 C CA . ILE A 1 96 ? -6.921 0.351 6.179 1.00 97.44 96 ILE A CA 1
ATOM 729 C C . ILE A 1 96 ? -7.835 1.310 6.930 1.00 97.44 96 ILE A C 1
ATOM 731 O O . ILE A 1 96 ? -7.497 1.754 8.022 1.00 97.44 96 ILE A O 1
ATOM 735 N N . GLY A 1 97 ? -8.985 1.639 6.363 1.00 96.00 97 GLY A N 1
ATOM 736 C CA . GLY A 1 97 ? -9.974 2.485 7.019 1.00 96.00 97 GLY A CA 1
ATOM 737 C C . GLY A 1 97 ? -11.347 2.298 6.404 1.00 96.00 97 GLY A C 1
ATOM 738 O O . GLY A 1 97 ? -11.466 1.799 5.284 1.00 96.00 97 GLY A O 1
ATOM 739 N N . GLU A 1 98 ? -12.374 2.710 7.130 1.00 93.94 98 GLU A N 1
ATOM 740 C CA . GLU A 1 98 ? -13.746 2.736 6.638 1.00 93.94 98 GLU A CA 1
ATOM 741 C C . GLU A 1 98 ? -14.281 4.166 6.672 1.00 93.94 98 GLU A C 1
ATOM 743 O O . GLU A 1 98 ? -13.894 4.962 7.528 1.00 93.94 98 GLU A O 1
ATOM 748 N N . ARG A 1 99 ? -15.115 4.503 5.684 1.00 92.31 99 ARG A N 1
ATOM 749 C CA . ARG A 1 99 ? -15.931 5.713 5.696 1.00 92.31 99 ARG A CA 1
ATOM 750 C C . ARG A 1 99 ? -17.175 5.558 4.823 1.00 92.31 99 ARG A C 1
ATOM 752 O O . ARG A 1 99 ? -17.063 5.340 3.617 1.00 92.31 99 ARG A O 1
ATOM 759 N N . LYS A 1 100 ? -18.355 5.845 5.387 1.00 90.50 100 LYS A N 1
ATOM 760 C CA . LYS A 1 100 ? -19.658 5.880 4.678 1.00 90.50 100 LYS A CA 1
ATOM 761 C C . LYS A 1 100 ? -20.023 4.563 3.967 1.00 90.50 100 LYS A C 1
ATOM 763 O O . LYS A 1 100 ? -20.549 4.586 2.855 1.00 90.50 100 LYS A O 1
ATOM 768 N N . GLY A 1 101 ? -19.775 3.428 4.604 1.00 90.62 101 GLY A N 1
ATOM 769 C CA . GLY A 1 101 ? -20.008 2.093 4.053 1.00 90.62 101 GLY A CA 1
ATOM 770 C C . GLY A 1 101 ? -18.990 1.691 2.981 1.00 90.62 101 GLY A C 1
ATOM 771 O O . GLY A 1 101 ? -19.317 0.926 2.066 1.00 90.62 101 GLY A O 1
ATOM 772 N N . HIS A 1 102 ? -17.780 2.253 3.042 1.00 93.00 102 HIS A N 1
ATOM 773 C CA . HIS A 1 102 ? -16.714 1.985 2.082 1.00 93.00 102 HIS A CA 1
ATOM 774 C C . HIS A 1 102 ? -15.383 1.714 2.785 1.00 93.00 102 HIS A C 1
ATOM 776 O O . HIS A 1 102 ? -14.839 2.587 3.461 1.00 93.00 102 HIS A O 1
ATOM 782 N N . LEU A 1 103 ? -14.845 0.514 2.581 1.00 95.56 103 LEU A N 1
ATOM 783 C CA . LEU A 1 103 ? -13.551 0.070 3.080 1.00 95.56 103 LEU A CA 1
ATOM 784 C C . LEU A 1 103 ? -12.450 0.442 2.078 1.00 95.56 103 LEU A C 1
ATOM 786 O O . LEU A 1 103 ? -12.418 -0.080 0.966 1.00 95.56 103 LEU A O 1
ATOM 790 N N . SER A 1 104 ? -11.511 1.301 2.466 1.00 95.50 104 SER A N 1
ATOM 791 C CA . SER A 1 104 ? -10.308 1.553 1.665 1.00 95.50 104 SER A CA 1
ATOM 792 C C . SER A 1 104 ? -9.115 0.802 2.239 1.00 95.50 104 SER A C 1
ATOM 794 O O . SER A 1 104 ? -8.800 0.932 3.424 1.00 95.50 104 SER A O 1
ATOM 796 N N . VAL A 1 105 ? -8.419 0.060 1.381 1.00 95.81 105 VAL A N 1
ATOM 797 C CA . VAL A 1 105 ? -7.195 -0.671 1.720 1.00 95.81 105 VAL A CA 1
ATOM 798 C C . VAL A 1 105 ? -6.039 -0.146 0.876 1.00 95.81 105 VAL A C 1
ATOM 800 O O . VAL A 1 105 ? -6.085 -0.179 -0.351 1.00 95.81 105 VAL A O 1
ATOM 803 N N . LEU A 1 106 ? -4.975 0.314 1.532 1.00 94.75 106 LEU A N 1
ATOM 804 C CA . LEU A 1 106 ? -3.733 0.700 0.869 1.00 94.75 106 LEU A CA 1
ATOM 805 C C . LEU A 1 106 ? -2.684 -0.365 1.092 1.00 94.75 106 LEU A C 1
ATOM 807 O O . LEU A 1 106 ? -2.306 -0.645 2.233 1.00 94.75 106 LEU A O 1
ATOM 811 N N . VAL A 1 107 ? -2.193 -0.917 -0.005 1.00 93.12 107 VAL A N 1
ATOM 812 C CA . VAL A 1 107 ? -1.086 -1.862 -0.014 1.00 93.12 107 VAL A CA 1
ATOM 813 C C . VAL A 1 107 ? 0.203 -1.180 -0.454 1.00 93.12 107 VAL A C 1
ATOM 815 O O . VAL A 1 107 ? 0.171 -0.151 -1.126 1.00 93.12 107 VAL A O 1
ATOM 818 N N . ASP A 1 108 ? 1.342 -1.756 -0.085 1.00 90.19 108 ASP A N 1
ATOM 819 C CA . ASP A 1 108 ? 2.638 -1.342 -0.623 1.00 90.19 108 ASP A CA 1
ATOM 820 C C . ASP A 1 108 ? 2.613 -1.447 -2.157 1.00 90.19 108 ASP A C 1
ATOM 822 O O . ASP A 1 108 ? 2.280 -2.497 -2.710 1.00 90.19 108 ASP A O 1
ATOM 826 N N . GLU A 1 109 ? 2.946 -0.367 -2.861 1.00 88.12 109 GLU A N 1
ATOM 827 C CA . GLU A 1 109 ? 2.960 -0.353 -4.327 1.00 88.12 109 GLU A CA 1
ATOM 828 C C . GLU A 1 109 ? 3.911 -1.415 -4.904 1.00 88.12 109 GLU A C 1
ATOM 830 O O . GLU A 1 109 ? 3.591 -2.038 -5.916 1.00 88.12 109 GLU A O 1
ATOM 835 N N . ALA A 1 110 ? 4.991 -1.760 -4.192 1.00 84.69 110 ALA A N 1
ATOM 836 C CA . ALA A 1 110 ? 5.883 -2.851 -4.582 1.00 84.69 110 ALA A CA 1
ATOM 837 C C . ALA A 1 110 ? 5.169 -4.218 -4.642 1.00 84.69 110 ALA A C 1
ATOM 839 O O . ALA A 1 110 ? 5.559 -5.092 -5.422 1.00 84.69 110 ALA A O 1
ATOM 840 N N . PHE A 1 111 ? 4.116 -4.432 -3.841 1.00 85.62 111 PHE A N 1
ATOM 841 C CA . PHE A 1 111 ? 3.289 -5.635 -3.948 1.00 85.62 111 PHE A CA 1
ATOM 842 C C . PHE A 1 111 ? 2.529 -5.654 -5.275 1.00 85.62 111 PHE A C 1
ATOM 844 O O . PHE A 1 111 ? 2.607 -6.665 -5.974 1.00 85.62 111 PHE A O 1
ATOM 851 N N . ILE A 1 112 ? 1.875 -4.545 -5.637 1.00 85.25 112 ILE A N 1
ATOM 852 C CA . ILE A 1 112 ? 1.120 -4.407 -6.892 1.00 85.25 112 ILE A CA 1
ATOM 853 C C . ILE A 1 112 ? 2.049 -4.619 -8.086 1.00 85.25 112 ILE A C 1
ATOM 855 O O . ILE A 1 112 ? 1.772 -5.457 -8.936 1.00 85.25 112 ILE A O 1
ATOM 859 N N . GLU A 1 113 ? 3.189 -3.929 -8.104 1.00 81.19 113 GLU A N 1
ATOM 860 C CA . GLU A 1 113 ? 4.192 -4.028 -9.168 1.00 81.19 113 GLU A CA 1
ATOM 861 C C . GLU A 1 113 ? 4.744 -5.451 -9.347 1.00 81.19 113 GLU A C 1
ATOM 863 O O . GLU A 1 113 ? 5.083 -5.872 -10.457 1.00 81.19 113 GLU A O 1
ATOM 868 N N . SER A 1 114 ? 4.861 -6.202 -8.247 1.00 77.88 114 SER A N 1
ATOM 869 C CA . SER A 1 114 ? 5.353 -7.581 -8.279 1.00 77.88 114 SER A CA 1
ATOM 870 C C . SER A 1 114 ? 4.272 -8.601 -8.648 1.00 77.88 114 SER A C 1
ATOM 872 O O . SER A 1 114 ? 4.596 -9.705 -9.108 1.00 77.88 114 SER A O 1
ATOM 874 N N . ALA A 1 115 ? 3.001 -8.289 -8.395 1.00 75.81 115 ALA A N 1
ATOM 875 C CA . ALA A 1 115 ? 1.882 -9.172 -8.665 1.00 75.81 115 ALA A CA 1
ATOM 876 C C . ALA A 1 115 ? 1.592 -9.218 -10.171 1.00 75.81 115 ALA A C 1
ATOM 878 O O . ALA A 1 115 ? 1.773 -8.249 -10.900 1.00 75.81 115 ALA A O 1
ATOM 879 N N . THR A 1 116 ? 1.147 -10.374 -10.661 1.00 83.00 116 THR A N 1
ATOM 880 C CA . THR A 1 116 ? 0.498 -10.421 -11.976 1.00 83.00 116 THR A CA 1
ATOM 881 C C . THR A 1 116 ? -0.899 -9.832 -11.842 1.00 83.00 116 THR A C 1
ATOM 883 O O . THR A 1 116 ? -1.516 -10.043 -10.798 1.00 83.00 116 THR A O 1
ATOM 886 N N . ASP A 1 117 ? -1.436 -9.234 -12.904 1.00 82.00 117 ASP A N 1
ATOM 887 C CA . ASP A 1 117 ? -2.789 -8.656 -12.912 1.00 82.00 117 ASP A CA 1
ATOM 888 C C . ASP A 1 117 ? -3.829 -9.613 -12.311 1.00 82.00 117 ASP A C 1
ATOM 890 O O . ASP A 1 117 ? -4.508 -9.258 -11.358 1.00 82.00 117 ASP A O 1
ATOM 894 N N . ALA A 1 118 ? -3.825 -10.887 -12.723 1.00 79.38 118 ALA A N 1
ATOM 895 C CA . ALA A 1 118 ? -4.735 -11.907 -12.190 1.00 79.38 118 ALA A CA 1
ATOM 896 C C . ALA A 1 118 ? -4.630 -12.135 -10.666 1.00 79.38 118 ALA A C 1
ATOM 898 O O . ALA A 1 118 ? -5.634 -12.395 -10.014 1.00 79.38 118 ALA A O 1
ATOM 899 N N . VAL A 1 119 ? -3.427 -12.037 -10.088 1.00 83.25 119 VAL A N 1
ATOM 900 C CA . VAL A 1 119 ? -3.211 -12.213 -8.636 1.00 83.25 119 VAL A CA 1
ATOM 901 C C . VAL A 1 119 ? -3.674 -10.974 -7.883 1.00 83.25 119 VAL A C 1
ATOM 903 O O . VAL A 1 119 ? -4.214 -11.084 -6.785 1.00 83.25 119 VAL A O 1
ATOM 906 N N . PHE A 1 120 ? -3.452 -9.790 -8.453 1.00 87.19 120 PHE A N 1
ATOM 907 C CA . PHE A 1 120 ? -3.916 -8.553 -7.845 1.00 87.19 120 PHE A CA 1
ATOM 908 C C . PHE A 1 120 ? -5.439 -8.398 -7.958 1.00 87.19 120 PHE A C 1
ATOM 910 O O . PHE A 1 120 ? -6.075 -7.932 -7.016 1.00 87.19 120 PHE A O 1
ATOM 917 N N . ASP A 1 121 ? -6.036 -8.850 -9.059 1.00 86.44 121 ASP A N 1
ATOM 918 C CA . ASP A 1 121 ? -7.486 -8.929 -9.231 1.00 86.44 121 ASP A CA 1
ATOM 919 C C . ASP A 1 121 ? -8.112 -9.912 -8.236 1.00 86.44 121 ASP A C 1
ATOM 921 O O . ASP A 1 121 ? -9.018 -9.525 -7.506 1.00 86.44 121 ASP A O 1
ATOM 925 N N . GLU A 1 122 ? -7.559 -11.120 -8.082 1.00 86.94 122 GLU A N 1
ATOM 926 C CA . GLU A 1 122 ? -8.009 -12.072 -7.054 1.00 86.94 122 GLU A CA 1
ATOM 927 C C . GLU A 1 122 ? -7.885 -11.490 -5.633 1.00 86.94 122 GLU A C 1
ATOM 929 O O . GLU A 1 122 ? -8.772 -11.674 -4.795 1.00 86.94 122 GLU A O 1
ATOM 934 N N . TYR A 1 123 ? -6.804 -10.754 -5.354 1.00 92.19 123 TYR A N 1
ATOM 935 C CA . TYR A 1 123 ? -6.608 -10.071 -4.075 1.00 92.19 123 TYR A CA 1
ATOM 936 C C . TYR A 1 123 ? -7.711 -9.035 -3.808 1.00 92.19 123 TYR A C 1
ATOM 938 O O . TYR A 1 123 ? -8.296 -9.031 -2.721 1.00 92.19 123 TYR A O 1
ATOM 946 N N . LYS A 1 124 ? -8.022 -8.191 -4.801 1.00 94.12 124 LYS A N 1
ATOM 947 C CA . LYS A 1 124 ? -9.112 -7.205 -4.737 1.00 94.12 124 LYS A CA 1
ATOM 948 C C . LYS A 1 124 ? -10.459 -7.880 -4.524 1.00 94.12 124 LYS A C 1
ATOM 950 O O . LYS A 1 124 ? -11.145 -7.550 -3.562 1.00 94.12 124 LYS A O 1
ATOM 955 N N . ASP A 1 125 ? -10.785 -8.865 -5.356 1.00 91.88 125 ASP A N 1
ATOM 956 C CA . ASP A 1 125 ? -12.055 -9.590 -5.303 1.00 91.88 125 ASP A CA 1
ATOM 957 C C . ASP A 1 125 ? -12.259 -10.261 -3.942 1.00 91.88 125 ASP A C 1
ATOM 959 O O . ASP A 1 125 ? -13.357 -10.237 -3.386 1.00 91.88 125 ASP A O 1
ATOM 963 N N . THR A 1 126 ? -11.192 -10.813 -3.358 1.00 92.88 126 THR A N 1
ATOM 964 C CA . THR A 1 126 ? -11.275 -11.450 -2.040 1.00 92.88 126 THR A CA 1
ATOM 965 C C . THR A 1 126 ? -11.487 -10.427 -0.922 1.00 92.88 126 THR A C 1
ATOM 967 O O . THR A 1 126 ? -12.271 -10.684 -0.009 1.00 92.88 126 THR A O 1
ATOM 970 N N . ILE A 1 127 ? -10.843 -9.255 -0.980 1.00 95.81 127 ILE A N 1
ATOM 971 C CA . ILE A 1 127 ? -11.100 -8.169 -0.020 1.00 95.81 127 ILE A CA 1
ATOM 972 C C . ILE A 1 127 ? -12.537 -7.659 -0.145 1.00 95.81 127 ILE A C 1
ATOM 974 O O . ILE A 1 127 ? -13.211 -7.512 0.875 1.00 95.81 127 ILE A O 1
ATOM 978 N N . SER A 1 128 ? -13.025 -7.441 -1.367 1.00 95.81 128 SER A N 1
ATOM 979 C CA . SER A 1 128 ? -14.411 -7.036 -1.611 1.00 95.81 128 SER A CA 1
ATOM 980 C C . SER A 1 128 ? -15.397 -8.071 -1.071 1.00 95.81 128 SER A C 1
ATOM 982 O O . SER A 1 128 ? -16.304 -7.712 -0.328 1.00 95.81 128 SER A O 1
ATOM 984 N N . ALA A 1 129 ? -15.161 -9.362 -1.316 1.00 93.94 129 ALA A N 1
ATOM 985 C CA . ALA A 1 129 ? -15.998 -10.430 -0.776 1.00 93.94 129 ALA A CA 1
ATOM 986 C C . ALA A 1 129 ? -16.004 -10.475 0.764 1.00 93.94 129 ALA A C 1
ATOM 988 O O . ALA A 1 129 ? -17.028 -10.804 1.359 1.00 93.94 129 ALA A O 1
ATOM 989 N N . ILE A 1 130 ? -14.884 -10.150 1.422 1.00 94.44 130 ILE A N 1
ATOM 990 C CA . ILE A 1 130 ? -14.819 -10.049 2.889 1.00 94.44 130 ILE A CA 1
ATOM 991 C C . ILE A 1 130 ? -15.641 -8.858 3.392 1.00 94.44 130 ILE A C 1
ATOM 993 O O . ILE A 1 130 ? -16.357 -9.003 4.383 1.00 94.44 130 ILE A O 1
ATOM 997 N N . ALA A 1 131 ? -15.545 -7.704 2.729 1.00 95.38 131 ALA A N 1
ATOM 998 C CA . ALA A 1 131 ? -16.299 -6.504 3.086 1.00 95.38 131 ALA A CA 1
ATOM 999 C C . ALA A 1 131 ? -17.817 -6.695 2.890 1.00 95.38 131 ALA A C 1
ATOM 1001 O O . ALA A 1 131 ? -18.605 -6.288 3.744 1.00 95.38 131 ALA A O 1
ATOM 1002 N N . ASP A 1 132 ? -18.218 -7.409 1.835 1.00 93.38 132 ASP A N 1
ATOM 1003 C CA . ASP A 1 132 ? -19.615 -7.753 1.545 1.00 93.38 132 ASP A CA 1
ATOM 1004 C C . ASP A 1 132 ? -20.223 -8.752 2.551 1.00 93.38 132 ASP A C 1
ATOM 1006 O O . ASP A 1 132 ? -21.443 -8.833 2.693 1.00 93.38 132 ASP A O 1
ATOM 1010 N N . GLN A 1 133 ? -19.389 -9.535 3.243 1.00 91.94 133 GLN A N 1
ATOM 1011 C CA . GLN A 1 133 ? -19.813 -10.547 4.223 1.00 91.94 133 GLN A CA 1
ATOM 1012 C C . GLN A 1 133 ? -19.858 -10.035 5.667 1.00 91.94 133 GLN A C 1
ATOM 1014 O O . GLN A 1 133 ? -20.141 -10.811 6.584 1.00 91.94 133 GLN A O 1
ATOM 1019 N N . LEU A 1 134 ? -19.559 -8.756 5.898 1.00 91.06 134 LEU A N 1
ATOM 1020 C CA . LEU A 1 134 ? -19.746 -8.138 7.207 1.00 91.06 134 LEU A CA 1
ATOM 1021 C C . LEU A 1 134 ? -21.241 -8.076 7.559 1.00 91.06 134 LEU A C 1
ATOM 1023 O O . LEU A 1 134 ? -22.101 -8.074 6.681 1.00 91.06 134 LEU A O 1
ATOM 1027 N N . ASP A 1 135 ? -21.554 -7.990 8.856 1.00 89.12 135 ASP A N 1
ATOM 1028 C CA . ASP A 1 135 ? -22.946 -7.870 9.328 1.00 89.12 135 ASP A CA 1
ATOM 1029 C C . ASP A 1 135 ? -23.665 -6.648 8.717 1.00 89.12 135 ASP A C 1
ATOM 1031 O O . ASP A 1 135 ? -24.881 -6.665 8.526 1.00 89.12 135 ASP A O 1
ATOM 1035 N N . ASP A 1 136 ? -22.895 -5.603 8.400 1.00 88.00 136 ASP A N 1
ATOM 1036 C CA . ASP A 1 136 ? -23.294 -4.445 7.603 1.00 88.00 136 ASP A CA 1
ATOM 1037 C C . ASP A 1 136 ? -22.364 -4.368 6.378 1.00 88.00 136 ASP A C 1
ATOM 1039 O O . ASP A 1 136 ? -21.205 -3.975 6.540 1.00 88.00 136 ASP A O 1
ATOM 1043 N N . PRO A 1 137 ? -22.813 -4.819 5.192 1.00 90.19 137 PRO A N 1
ATOM 1044 C CA . PRO A 1 137 ? -21.963 -4.929 4.013 1.00 90.19 137 PRO A CA 1
ATOM 1045 C C . PRO A 1 137 ? -21.383 -3.588 3.574 1.00 90.19 137 PRO A C 1
ATOM 1047 O O . PRO A 1 137 ? -22.101 -2.592 3.444 1.00 90.19 137 PRO A O 1
ATOM 1050 N N . TRP A 1 138 ? -20.089 -3.589 3.270 1.00 94.44 138 TRP A N 1
ATOM 1051 C CA . TRP A 1 138 ? -19.389 -2.427 2.737 1.00 94.44 138 TRP A CA 1
ATOM 1052 C C . TRP A 1 138 ? -18.857 -2.704 1.343 1.00 94.44 138 TRP A C 1
ATOM 1054 O O . TRP A 1 138 ? -18.330 -3.775 1.065 1.00 94.44 138 TRP A O 1
ATOM 1064 N N . SER A 1 139 ? -18.900 -1.681 0.494 1.00 94.62 139 SER A N 1
ATOM 1065 C CA . SER A 1 139 ? -18.068 -1.686 -0.711 1.00 94.62 139 SER A CA 1
ATOM 1066 C C . SER A 1 139 ? -16.591 -1.590 -0.321 1.00 94.62 139 SER A C 1
ATOM 1068 O O . SER A 1 139 ? -16.271 -1.026 0.725 1.00 94.62 139 SER A O 1
ATOM 1070 N N . ALA A 1 140 ? -15.682 -2.104 -1.148 1.00 94.81 140 ALA A N 1
ATOM 1071 C CA . ALA A 1 140 ? -14.249 -2.009 -0.882 1.00 94.81 140 ALA A CA 1
ATOM 1072 C C . ALA A 1 140 ? -13.461 -1.592 -2.120 1.00 94.81 140 ALA A C 1
ATOM 1074 O O . ALA A 1 140 ? -13.821 -1.961 -3.238 1.00 94.81 140 ALA A O 1
ATOM 1075 N N . ASP A 1 141 ? -12.374 -0.860 -1.896 1.00 93.19 141 ASP A N 1
ATOM 1076 C CA . ASP A 1 141 ? -11.372 -0.548 -2.910 1.00 93.19 141 ASP A CA 1
ATOM 1077 C C . ASP A 1 141 ? -9.964 -0.791 -2.360 1.00 93.19 141 ASP A C 1
ATOM 1079 O O . ASP A 1 141 ? -9.686 -0.590 -1.171 1.00 93.19 141 ASP A O 1
ATOM 1083 N N . VAL A 1 142 ? -9.073 -1.226 -3.245 1.00 93.25 142 VAL A N 1
ATOM 1084 C CA . VAL A 1 142 ? -7.676 -1.512 -2.923 1.00 93.25 142 VAL A CA 1
ATOM 1085 C C . VAL A 1 142 ? -6.796 -0.763 -3.896 1.00 93.25 142 VAL A C 1
ATOM 1087 O O . VAL A 1 142 ? -6.951 -0.891 -5.111 1.00 93.25 142 VAL A O 1
ATOM 1090 N N . GLY A 1 143 ? -5.776 -0.088 -3.384 1.00 90.31 143 GLY A N 1
ATOM 1091 C CA . GLY A 1 143 ? -4.710 0.338 -4.271 1.00 90.31 143 GLY A CA 1
ATOM 1092 C C . GLY A 1 143 ? -3.392 0.630 -3.583 1.00 90.31 143 GLY A C 1
ATOM 1093 O O . GLY A 1 143 ? -3.173 0.276 -2.426 1.00 90.31 143 GLY A O 1
ATOM 1094 N N . GLY A 1 144 ? -2.479 1.205 -4.360 1.00 89.31 144 GLY A N 1
ATOM 1095 C CA . GLY A 1 144 ? -1.086 1.376 -3.985 1.00 89.31 144 GLY A CA 1
ATOM 1096 C C . GLY A 1 144 ? -0.835 2.604 -3.125 1.00 89.31 144 GLY A C 1
ATOM 1097 O O . GLY A 1 144 ? -1.452 3.661 -3.298 1.00 89.31 144 GLY A O 1
ATOM 1098 N N . PHE A 1 145 ? 0.127 2.448 -2.229 1.00 89.44 145 PHE A N 1
ATOM 1099 C CA . PHE A 1 145 ? 0.856 3.519 -1.581 1.00 89.44 145 PHE A CA 1
ATOM 1100 C C . PHE A 1 145 ? 2.348 3.230 -1.752 1.00 89.44 145 PHE A C 1
ATOM 1102 O O . PHE A 1 145 ? 2.826 2.217 -1.244 1.00 89.44 145 PHE A O 1
ATOM 1109 N N . ASP A 1 146 ? 3.075 4.106 -2.449 1.00 86.12 146 ASP A N 1
ATOM 1110 C CA . ASP A 1 146 ? 4.538 4.080 -2.487 1.00 86.12 146 ASP A CA 1
ATOM 1111 C C . ASP A 1 146 ? 5.108 4.929 -1.334 1.00 86.12 146 ASP A C 1
ATOM 1113 O O . ASP A 1 146 ? 5.020 6.162 -1.363 1.00 86.12 146 ASP A O 1
ATOM 1117 N N . PRO A 1 147 ? 5.750 4.305 -0.328 1.00 74.38 147 PRO A N 1
ATOM 1118 C CA . PRO A 1 147 ? 6.435 5.003 0.758 1.00 74.38 147 PRO A CA 1
ATOM 1119 C C . PRO A 1 147 ? 7.546 5.963 0.307 1.00 74.38 147 PRO A C 1
ATOM 1121 O O . PRO A 1 147 ? 7.998 6.782 1.107 1.00 74.38 147 PRO A O 1
ATOM 1124 N N . ARG A 1 148 ? 8.039 5.815 -0.929 1.00 72.44 148 ARG A N 1
ATOM 1125 C CA . ARG A 1 148 ? 9.171 6.552 -1.509 1.00 72.44 148 ARG A CA 1
ATOM 1126 C C . ARG A 1 148 ? 8.732 7.649 -2.477 1.00 72.44 148 ARG A C 1
ATOM 1128 O O . ARG A 1 148 ? 9.561 8.478 -2.862 1.00 72.44 148 ARG A O 1
ATOM 1135 N N . ALA A 1 149 ? 7.461 7.661 -2.865 1.00 67.38 149 ALA A N 1
ATOM 1136 C CA . ALA A 1 149 ? 6.920 8.629 -3.799 1.00 67.38 149 ALA A CA 1
ATOM 1137 C C . ALA A 1 149 ? 6.927 10.041 -3.203 1.00 67.38 149 ALA A C 1
ATOM 1139 O O . ALA A 1 149 ? 6.658 10.262 -2.020 1.00 67.38 149 ALA A O 1
ATOM 1140 N N . THR A 1 150 ? 7.191 11.033 -4.054 1.00 60.38 150 THR A N 1
ATOM 1141 C CA . THR A 1 150 ? 6.930 12.432 -3.694 1.00 60.38 150 THR A CA 1
ATOM 1142 C C . THR A 1 150 ? 5.431 12.714 -3.831 1.00 60.38 150 THR A C 1
ATOM 1144 O O . THR A 1 150 ? 4.747 12.075 -4.626 1.00 60.38 150 THR A O 1
ATOM 1147 N N . ILE A 1 151 ? 4.909 13.704 -3.094 1.00 57.69 151 ILE A N 1
ATOM 1148 C CA . ILE A 1 151 ? 3.467 14.051 -3.026 1.00 57.69 151 ILE A CA 1
ATOM 1149 C C . ILE A 1 151 ? 2.814 14.253 -4.417 1.00 57.69 151 ILE A C 1
ATOM 1151 O O . ILE A 1 151 ? 1.595 14.193 -4.543 1.00 57.69 151 ILE A O 1
ATOM 1155 N N . GLN A 1 152 ? 3.604 14.493 -5.468 1.00 50.09 152 GLN A N 1
ATOM 1156 C CA . GLN A 1 152 ? 3.130 14.740 -6.831 1.00 50.09 152 GLN A CA 1
ATOM 1157 C C . GLN A 1 152 ? 2.907 13.482 -7.690 1.00 50.09 152 GLN A C 1
ATOM 1159 O O . GLN A 1 152 ? 2.280 13.615 -8.738 1.00 50.09 152 GLN A O 1
ATOM 1164 N N . SER A 1 153 ? 3.396 12.294 -7.306 1.00 48.22 153 SER A N 1
ATOM 1165 C CA . SER A 1 153 ? 3.366 11.110 -8.189 1.00 48.22 153 SER A CA 1
ATOM 1166 C C . SER A 1 153 ? 2.267 10.091 -7.891 1.00 48.22 153 SER A C 1
ATOM 1168 O O . SER A 1 153 ? 2.108 9.148 -8.657 1.00 48.22 153 SER A O 1
ATOM 1170 N N . THR A 1 154 ? 1.484 10.267 -6.827 1.00 49.16 154 THR A N 1
ATOM 1171 C CA . THR A 1 154 ? 0.445 9.308 -6.436 1.00 49.16 154 THR A CA 1
ATOM 1172 C C . THR A 1 154 ? -0.947 9.842 -6.761 1.00 49.16 154 THR A C 1
ATOM 1174 O O . THR A 1 154 ? -1.393 10.873 -6.251 1.00 49.16 154 THR A O 1
ATOM 1177 N N . SER A 1 155 ? -1.687 9.121 -7.605 1.00 49.78 155 SER A N 1
ATOM 1178 C CA . SER A 1 155 ? -3.117 9.360 -7.796 1.00 49.78 155 SER A CA 1
ATOM 1179 C C . SER A 1 155 ? -3.885 8.850 -6.573 1.00 49.78 155 SER A C 1
ATOM 1181 O O . SER A 1 155 ? -4.487 7.780 -6.602 1.00 49.78 155 SER A O 1
ATOM 1183 N N . TYR A 1 156 ? -3.838 9.597 -5.470 1.00 55.47 156 TYR A N 1
ATOM 1184 C CA . TYR A 1 156 ? -4.630 9.299 -4.280 1.00 55.47 156 TYR A CA 1
ATOM 1185 C C . TYR A 1 156 ? -6.124 9.405 -4.617 1.00 55.47 156 TYR A C 1
ATOM 1187 O O . TYR A 1 156 ? -6.619 10.496 -4.912 1.00 55.47 156 TYR A O 1
ATOM 1195 N N . ARG A 1 157 ? -6.837 8.274 -4.584 1.00 57.41 157 ARG A N 1
ATOM 1196 C CA . ARG A 1 157 ? -8.286 8.183 -4.835 1.00 57.41 157 ARG A CA 1
ATOM 1197 C C . ARG A 1 157 ? -9.075 7.631 -3.643 1.00 57.41 157 ARG A C 1
ATOM 1199 O O . ARG A 1 157 ? -10.200 7.185 -3.821 1.00 57.41 157 ARG A O 1
ATOM 1206 N N . TYR A 1 158 ? -8.517 7.655 -2.437 1.00 65.06 158 TYR A N 1
ATOM 1207 C CA . TYR A 1 158 ? -9.120 6.926 -1.318 1.00 65.06 158 TYR A CA 1
ATOM 1208 C C . TYR A 1 158 ? -10.001 7.816 -0.456 1.00 65.06 158 TYR A C 1
ATOM 1210 O O . TYR A 1 158 ? -9.624 8.927 -0.074 1.00 65.06 158 TYR A O 1
ATOM 1218 N N . SER A 1 159 ? -11.193 7.307 -0.163 1.00 70.31 159 SER A N 1
ATOM 1219 C CA . SER A 1 159 ? -12.287 8.073 0.423 1.00 70.31 159 SER A CA 1
ATOM 1220 C C . SER A 1 159 ? -12.168 8.262 1.932 1.00 70.31 159 SER A C 1
ATOM 1222 O O . SER A 1 159 ? -12.826 9.157 2.449 1.00 70.31 159 SER A O 1
ATOM 1224 N N . VAL A 1 160 ? -11.335 7.480 2.630 1.00 78.44 160 VAL A N 1
ATOM 1225 C CA . VAL A 1 160 ? -11.247 7.496 4.105 1.00 78.44 160 VAL A CA 1
ATOM 1226 C C . VAL A 1 160 ? -10.856 8.867 4.665 1.00 78.44 160 VAL A C 1
ATOM 1228 O O . VAL A 1 160 ? -11.409 9.297 5.674 1.00 78.44 160 VAL A O 1
ATOM 1231 N N . ILE A 1 161 ? -9.950 9.592 4.001 1.00 89.31 161 ILE A N 1
ATOM 1232 C CA . ILE A 1 161 ? -9.561 10.951 4.406 1.00 89.31 161 ILE A CA 1
ATOM 1233 C C . ILE A 1 161 ? -10.329 11.970 3.564 1.00 89.31 161 ILE A C 1
ATOM 1235 O O . ILE A 1 161 ? -10.018 12.181 2.393 1.00 89.31 161 ILE A O 1
ATOM 1239 N N . ASP A 1 162 ? -11.302 12.639 4.181 1.00 89.38 162 ASP A N 1
ATOM 1240 C CA . ASP A 1 162 ? -12.148 13.661 3.548 1.00 89.38 162 ASP A CA 1
ATOM 1241 C C . ASP A 1 162 ? -11.431 15.024 3.452 1.00 89.38 162 ASP A C 1
ATOM 1243 O O . ASP A 1 162 ? -11.802 16.005 4.101 1.00 89.38 162 ASP A O 1
ATOM 1247 N N . ASP A 1 163 ? -10.322 15.069 2.711 1.00 88.88 163 ASP A N 1
ATOM 1248 C CA . ASP A 1 163 ? -9.544 16.284 2.446 1.00 88.88 163 ASP A CA 1
ATOM 1249 C C . ASP A 1 163 ? -8.900 16.223 1.046 1.00 88.88 163 ASP A C 1
ATOM 1251 O O . ASP A 1 163 ? -8.999 15.234 0.320 1.00 88.88 163 ASP A O 1
ATOM 1255 N N . SER A 1 164 ? -8.224 17.297 0.637 1.00 87.81 164 SER A N 1
ATOM 1256 C CA . SER A 1 164 ? -7.463 17.325 -0.617 1.00 87.81 164 SER A CA 1
ATOM 1257 C C . SER A 1 164 ? -6.407 16.213 -0.665 1.00 87.81 164 SER A C 1
ATOM 1259 O O . SER A 1 164 ? -5.725 15.952 0.332 1.00 87.81 164 SER A O 1
ATOM 1261 N N . SER A 1 165 ? -6.205 15.626 -1.848 1.00 83.62 165 SER A N 1
ATOM 1262 C CA . SER A 1 165 ? -5.234 14.545 -2.081 1.00 83.62 165 SER A CA 1
ATOM 1263 C C . SER A 1 165 ? -3.836 14.874 -1.549 1.00 83.62 165 SER A C 1
ATOM 1265 O O . SER A 1 165 ? -3.207 14.032 -0.917 1.00 83.62 165 SER A O 1
ATOM 1267 N N . GLY A 1 166 ? -3.370 16.116 -1.720 1.00 84.69 166 GLY A N 1
ATOM 1268 C CA . GLY A 1 166 ? -2.062 16.555 -1.226 1.00 84.69 166 GLY A CA 1
ATOM 1269 C C . GLY A 1 166 ? -1.925 16.517 0.300 1.00 84.69 166 GLY A C 1
ATOM 1270 O O . GLY A 1 166 ? -0.891 16.087 0.813 1.00 84.69 166 GLY A O 1
ATOM 1271 N N . LYS A 1 167 ? -2.963 16.916 1.046 1.00 88.19 167 LYS A N 1
ATOM 1272 C CA . LYS A 1 167 ? -2.951 16.829 2.516 1.00 88.19 167 LYS A CA 1
ATOM 1273 C C . LYS A 1 167 ? -3.094 15.393 2.999 1.00 88.19 167 LYS A C 1
ATOM 1275 O O . LYS A 1 167 ? -2.362 15.007 3.905 1.00 88.19 167 LYS A O 1
ATOM 1280 N N . ALA A 1 168 ? -3.995 14.620 2.391 1.00 88.75 168 ALA A N 1
ATOM 1281 C CA . ALA A 1 168 ? -4.162 13.206 2.709 1.00 88.75 168 ALA A CA 1
ATOM 1282 C C . ALA A 1 168 ? -2.842 12.449 2.503 1.00 88.75 168 ALA A C 1
ATOM 1284 O O . ALA A 1 168 ? -2.362 11.791 3.419 1.00 88.75 168 ALA A O 1
ATOM 1285 N N . MET A 1 169 ? -2.184 12.649 1.357 1.00 87.31 169 MET A N 1
ATOM 1286 C CA . MET A 1 169 ? -0.879 12.057 1.066 1.00 87.31 169 MET A CA 1
ATOM 1287 C C . MET A 1 169 ? 0.188 12.497 2.072 1.00 87.31 169 MET A C 1
ATOM 1289 O O . MET A 1 169 ? 0.867 11.653 2.641 1.00 87.31 169 MET A O 1
ATOM 1293 N N . THR A 1 170 ? 0.283 13.798 2.371 1.00 89.31 170 THR A N 1
ATOM 1294 C CA . THR A 1 170 ? 1.217 14.312 3.392 1.00 89.31 170 THR A CA 1
ATOM 1295 C C . THR A 1 170 ? 1.000 13.631 4.746 1.00 89.31 170 THR A C 1
ATOM 1297 O O . THR A 1 170 ? 1.959 13.276 5.427 1.00 89.31 170 THR A O 1
ATOM 1300 N N . TYR A 1 171 ? -0.256 13.432 5.143 1.00 92.25 171 TYR A N 1
ATOM 1301 C CA . TYR A 1 171 ? -0.600 12.789 6.405 1.00 92.25 171 TYR A CA 1
ATOM 1302 C C . TYR A 1 171 ? -0.210 11.311 6.429 1.00 92.25 171 TYR A C 1
ATOM 1304 O O . TYR A 1 171 ? 0.462 10.879 7.363 1.00 92.25 171 TYR A O 1
ATOM 1312 N N . LEU A 1 172 ? -0.534 10.561 5.374 1.00 93.00 172 LEU A N 1
ATOM 1313 C CA . LEU A 1 172 ? -0.144 9.155 5.242 1.00 93.00 172 LEU A CA 1
ATOM 1314 C C . LEU A 1 172 ? 1.378 8.986 5.213 1.00 93.00 172 LEU A C 1
ATOM 1316 O O . LEU A 1 172 ? 1.917 8.151 5.940 1.00 93.00 172 LEU A O 1
ATOM 1320 N N . SER A 1 173 ? 2.089 9.824 4.452 1.00 91.44 173 SER A N 1
ATOM 1321 C CA . SER A 1 173 ? 3.554 9.852 4.447 1.00 91.44 173 SER A CA 1
ATOM 1322 C C . SER A 1 173 ? 4.114 10.138 5.838 1.00 91.44 173 SER A C 1
ATOM 1324 O O . SER A 1 173 ? 5.064 9.482 6.251 1.00 91.44 173 SER A O 1
ATOM 1326 N N . ASN A 1 174 ? 3.516 11.059 6.601 1.00 93.06 174 ASN A N 1
ATOM 1327 C CA . ASN A 1 174 ? 3.945 11.339 7.971 1.00 93.06 174 ASN A CA 1
ATOM 1328 C C . ASN A 1 174 ? 3.729 10.143 8.906 1.00 93.06 174 ASN A C 1
ATOM 1330 O O . ASN A 1 174 ? 4.644 9.803 9.656 1.00 93.06 174 ASN A O 1
ATOM 1334 N N . ILE A 1 175 ? 2.571 9.477 8.845 1.00 95.00 175 ILE A N 1
ATOM 1335 C CA . ILE A 1 175 ? 2.323 8.250 9.617 1.00 95.00 175 ILE A CA 1
ATOM 1336 C C . ILE A 1 175 ? 3.381 7.201 9.268 1.00 95.00 175 ILE A C 1
ATOM 1338 O O . ILE A 1 175 ? 4.014 6.636 10.162 1.00 95.00 175 ILE A O 1
ATOM 1342 N N . ASN A 1 176 ? 3.627 6.978 7.977 1.00 93.56 176 ASN A N 1
ATOM 1343 C CA . ASN A 1 176 ? 4.615 6.004 7.543 1.00 93.56 176 ASN A CA 1
ATOM 1344 C C . ASN A 1 176 ? 6.047 6.384 7.958 1.00 93.56 176 ASN A C 1
ATOM 1346 O O . ASN A 1 176 ? 6.801 5.515 8.379 1.00 93.56 176 ASN A O 1
ATOM 1350 N N . ASN A 1 177 ? 6.418 7.664 7.922 1.00 91.31 177 ASN A N 1
ATOM 1351 C CA . ASN A 1 177 ? 7.730 8.130 8.382 1.00 91.31 177 ASN A CA 1
ATOM 1352 C C . ASN A 1 177 ? 7.939 7.901 9.885 1.00 91.31 177 ASN A C 1
ATOM 1354 O O . ASN A 1 177 ? 9.051 7.601 10.313 1.00 91.31 177 ASN A O 1
ATOM 1358 N N . LEU A 1 178 ? 6.881 8.035 10.690 1.00 93.94 178 LEU A N 1
ATOM 1359 C CA . LEU A 1 178 ? 6.940 7.807 12.135 1.00 93.94 178 LEU A CA 1
ATOM 1360 C C . LEU A 1 178 ? 7.039 6.321 12.486 1.00 93.94 178 LEU A C 1
ATOM 1362 O O . LEU A 1 178 ? 7.734 5.957 13.433 1.00 93.94 178 LEU A O 1
ATOM 1366 N N . TRP A 1 179 ? 6.332 5.473 11.740 1.00 94.69 179 TRP A N 1
ATOM 1367 C CA . TRP A 1 179 ? 6.118 4.082 12.129 1.00 94.69 179 TRP A CA 1
ATOM 1368 C C . TRP A 1 179 ? 6.852 3.067 11.266 1.00 94.69 179 TRP A C 1
ATOM 1370 O O . TRP A 1 179 ? 7.001 1.937 11.721 1.00 94.69 179 TRP A O 1
ATOM 1380 N N . ALA A 1 180 ? 7.337 3.439 10.080 1.00 91.88 180 ALA A N 1
ATOM 1381 C CA . ALA A 1 180 ? 7.868 2.532 9.062 1.00 91.88 180 ALA A CA 1
ATOM 1382 C C . ALA A 1 180 ? 6.938 1.321 8.882 1.00 91.88 180 ALA A C 1
ATOM 1384 O O . ALA A 1 180 ? 7.263 0.218 9.329 1.00 91.88 180 ALA A O 1
ATOM 1385 N N . LEU A 1 181 ? 5.736 1.560 8.347 1.00 92.38 181 LEU A N 1
ATOM 1386 C CA . LEU A 1 181 ? 4.699 0.535 8.198 1.00 92.38 181 LEU A CA 1
ATOM 1387 C C . LEU A 1 181 ? 5.177 -0.587 7.274 1.00 92.38 181 LEU A C 1
ATOM 1389 O O . LEU A 1 181 ? 6.124 -0.413 6.506 1.00 92.38 181 LEU A O 1
ATOM 1393 N N . GLY A 1 182 ? 4.513 -1.737 7.342 1.00 91.31 182 GLY A N 1
ATOM 1394 C CA . GLY A 1 182 ? 4.876 -2.879 6.518 1.00 91.31 182 GLY A CA 1
ATOM 1395 C C . GLY A 1 182 ? 5.579 -4.012 7.276 1.00 91.31 182 GLY A C 1
ATOM 1396 O O . GLY A 1 182 ? 5.532 -4.082 8.514 1.00 91.31 182 GLY A O 1
ATOM 1397 N N . PRO A 1 183 ? 6.248 -4.911 6.531 1.00 87.69 183 PRO A N 1
ATOM 1398 C CA . PRO A 1 183 ? 6.975 -6.045 7.085 1.00 87.69 183 PRO A CA 1
ATOM 1399 C C . PRO A 1 183 ? 8.178 -5.622 7.935 1.00 87.69 183 PRO A C 1
ATOM 1401 O O . PRO A 1 183 ? 9.025 -4.833 7.515 1.00 87.69 183 PRO A O 1
ATOM 1404 N N . LYS A 1 184 ? 8.322 -6.232 9.112 1.00 85.88 184 LYS A N 1
ATOM 1405 C CA . LYS A 1 184 ? 9.460 -6.061 10.022 1.00 85.88 184 LYS A CA 1
ATOM 1406 C C . LYS A 1 184 ? 9.994 -7.408 10.472 1.00 85.88 184 LYS A C 1
ATOM 1408 O O . LYS A 1 184 ? 9.263 -8.385 10.615 1.00 85.88 184 LYS A O 1
ATOM 1413 N N . ARG A 1 185 ? 11.294 -7.454 10.758 1.00 79.31 185 ARG A N 1
ATOM 1414 C CA . ARG A 1 185 ? 11.896 -8.611 11.423 1.00 79.31 185 ARG A CA 1
ATOM 1415 C C . ARG A 1 185 ? 11.591 -8.526 12.910 1.00 79.31 185 ARG A C 1
ATOM 1417 O O . ARG A 1 185 ? 11.913 -7.518 13.540 1.00 79.31 185 ARG A O 1
ATOM 1424 N N . PHE A 1 186 ? 11.010 -9.581 13.473 1.00 66.56 186 PHE A N 1
ATOM 1425 C CA . PHE A 1 186 ? 10.985 -9.739 14.919 1.00 66.56 186 PHE A CA 1
ATOM 1426 C C . PHE A 1 186 ? 12.418 -10.018 15.373 1.00 66.56 186 PHE A C 1
ATOM 1428 O O . PHE A 1 186 ? 12.942 -11.115 15.196 1.00 66.56 186 PHE A O 1
ATOM 1435 N N . LEU A 1 187 ? 13.109 -8.979 15.839 1.00 60.34 187 LEU A N 1
ATOM 1436 C CA . LEU A 1 187 ? 14.417 -9.146 16.453 1.00 60.34 187 LEU A CA 1
ATOM 1437 C C . LEU A 1 187 ? 14.180 -9.660 17.873 1.00 60.34 187 LEU A C 1
ATOM 1439 O O . LEU A 1 187 ? 13.728 -8.902 18.734 1.00 60.34 187 LEU A O 1
ATOM 1443 N N . ASP A 1 188 ? 14.487 -10.937 18.102 1.00 42.31 188 ASP A N 1
ATOM 1444 C CA . ASP A 1 188 ? 14.624 -11.500 19.444 1.00 42.31 188 ASP A CA 1
ATOM 1445 C C . ASP A 1 188 ? 15.665 -10.666 20.209 1.00 42.31 188 ASP A C 1
ATOM 1447 O O . ASP A 1 188 ? 16.870 -10.817 20.008 1.00 42.31 188 ASP A O 1
ATOM 1451 N N . GLY A 1 189 ? 15.204 -9.727 21.043 1.00 38.69 189 GLY A N 1
ATOM 1452 C CA . GLY A 1 189 ? 16.072 -8.936 21.920 1.00 38.69 189 GLY A CA 1
ATOM 1453 C C . GLY A 1 189 ? 15.931 -7.414 21.878 1.00 38.69 189 GLY A C 1
ATOM 1454 O O . GLY A 1 189 ? 16.752 -6.747 22.503 1.00 38.69 189 GLY A O 1
ATOM 1455 N N . ALA A 1 190 ? 14.923 -6.825 21.221 1.00 31.44 190 ALA A N 1
ATOM 1456 C CA . ALA A 1 190 ? 14.608 -5.419 21.502 1.00 31.44 190 ALA A CA 1
ATOM 1457 C C . ALA A 1 190 ? 14.184 -5.301 22.983 1.00 31.44 190 ALA A C 1
ATOM 1459 O O . ALA A 1 190 ? 13.196 -5.929 23.376 1.00 31.44 190 ALA A O 1
ATOM 1460 N N . PRO A 1 191 ? 14.920 -4.566 23.838 1.00 33.03 191 PRO A N 1
ATOM 1461 C CA . PRO A 1 191 ? 14.638 -4.564 25.261 1.00 33.03 191 PRO A CA 1
ATOM 1462 C C . PRO A 1 191 ? 13.307 -3.850 25.502 1.00 33.03 191 PRO A C 1
ATOM 1464 O O . PRO A 1 191 ? 13.187 -2.639 25.315 1.00 33.03 191 PRO A O 1
ATOM 1467 N N . LEU A 1 192 ? 12.309 -4.609 25.961 1.00 34.00 192 LEU A N 1
ATOM 1468 C CA . LEU A 1 192 ? 11.223 -4.075 26.777 1.00 34.00 192 LEU A CA 1
ATOM 1469 C C . LEU A 1 192 ? 11.868 -3.210 27.862 1.00 34.00 192 LEU A C 1
ATOM 1471 O O . LEU A 1 192 ? 12.674 -3.716 28.637 1.00 34.00 192 LEU A O 1
ATOM 1475 N N . HIS A 1 193 ? 11.561 -1.912 27.854 1.00 38.00 193 HIS A N 1
ATOM 1476 C CA . HIS A 1 193 ? 12.096 -0.883 28.745 1.00 38.00 193 HIS A CA 1
ATOM 1477 C C . HIS A 1 193 ? 12.544 -1.402 30.126 1.00 38.00 193 HIS A C 1
ATOM 1479 O O . HIS A 1 193 ? 11.761 -1.428 31.076 1.00 38.00 193 HIS A O 1
ATOM 1485 N N . SER A 1 194 ? 13.832 -1.717 30.278 1.00 29.67 194 SER A N 1
ATOM 1486 C CA . SER A 1 194 ? 14.466 -1.839 31.587 1.00 29.67 194 SER A CA 1
ATOM 1487 C C . SER A 1 194 ? 15.307 -0.593 31.830 1.00 29.67 194 SER A C 1
ATOM 1489 O O . SER A 1 194 ? 16.356 -0.387 31.221 1.00 29.67 194 SER A O 1
ATOM 1491 N N . LYS A 1 195 ? 14.823 0.264 32.730 1.00 39.03 195 LYS A N 1
ATOM 1492 C CA . LYS A 1 195 ? 15.642 1.285 33.382 1.00 39.03 195 LYS A CA 1
ATOM 1493 C C . LYS A 1 195 ? 16.846 0.615 34.044 1.00 39.03 195 LYS A C 1
ATOM 1495 O O . LYS A 1 195 ? 16.633 -0.169 34.956 1.00 39.03 195 LYS A O 1
ATOM 1500 N N . THR A 1 196 ? 18.055 1.027 33.690 1.00 33.28 196 THR A N 1
ATOM 1501 C CA . THR A 1 196 ? 19.257 1.007 34.547 1.00 33.28 196 THR A CA 1
ATOM 1502 C C . THR A 1 196 ? 20.262 1.947 33.877 1.00 33.28 196 THR A C 1
ATOM 1504 O O . THR A 1 196 ? 20.481 1.848 32.679 1.00 33.28 196 THR A O 1
ATOM 1507 N N . GLY A 1 197 ? 20.783 2.982 34.532 1.00 28.12 197 GLY A N 1
ATOM 1508 C CA . GLY A 1 197 ? 21.561 2.849 35.757 1.00 28.12 197 GLY A CA 1
ATOM 1509 C C . GLY A 1 197 ? 23.004 2.561 35.347 1.00 28.12 197 GLY A C 1
ATOM 1510 O O . GLY A 1 197 ? 23.326 1.438 34.985 1.00 28.12 197 GLY A O 1
ATOM 1511 N N . SER A 1 198 ? 23.820 3.609 35.331 1.00 32.22 198 SER A N 1
ATOM 1512 C CA . SER A 1 198 ? 25.235 3.631 34.961 1.00 32.22 198 SER A CA 1
ATOM 1513 C C . SER A 1 198 ? 26.074 2.625 35.760 1.00 32.22 198 SER A C 1
ATOM 1515 O O . SER A 1 198 ? 25.953 2.602 36.982 1.00 32.22 198 SER A O 1
ATOM 1517 N N . ALA A 1 199 ? 26.969 1.883 35.096 1.00 30.70 199 ALA A N 1
ATOM 1518 C CA . ALA A 1 199 ? 28.250 1.413 35.643 1.00 30.70 199 ALA A CA 1
ATOM 1519 C C . ALA A 1 199 ? 29.150 0.821 34.536 1.00 30.70 199 ALA A C 1
ATOM 1521 O O . ALA A 1 199 ? 28.685 0.431 33.471 1.00 30.70 199 ALA A O 1
ATOM 1522 N N . GLU A 1 200 ? 30.446 0.820 34.820 1.00 31.22 200 GLU A N 1
ATOM 1523 C CA . GLU A 1 200 ? 31.618 0.840 33.942 1.00 31.22 200 GLU A CA 1
ATOM 1524 C C . GLU A 1 200 ? 32.215 -0.532 33.531 1.00 31.22 200 GLU A C 1
ATOM 1526 O O . GLU A 1 200 ? 32.227 -1.466 34.322 1.00 31.22 200 GLU A O 1
ATOM 1531 N N . ILE A 1 201 ? 32.786 -0.555 32.311 1.00 32.66 201 ILE A N 1
ATOM 1532 C CA . ILE A 1 201 ? 34.169 -0.931 31.892 1.00 32.66 201 ILE A CA 1
ATOM 1533 C C . ILE A 1 201 ? 34.731 -2.377 32.079 1.00 32.66 201 ILE A C 1
ATOM 1535 O O . ILE A 1 201 ? 34.704 -2.953 33.161 1.00 32.66 201 ILE A O 1
ATOM 1539 N N . ASN A 1 202 ? 35.451 -2.803 31.010 1.00 29.72 202 ASN A N 1
ATOM 1540 C CA . ASN A 1 202 ? 36.464 -3.879 30.812 1.00 29.72 202 ASN A CA 1
ATOM 1541 C C . ASN A 1 202 ? 35.948 -5.310 30.547 1.00 29.72 202 ASN A C 1
ATOM 1543 O O . ASN A 1 202 ? 35.046 -5.774 31.225 1.00 29.72 202 ASN A O 1
ATOM 1547 N N . SER A 1 203 ? 36.483 -6.121 29.622 1.00 31.89 203 SER A N 1
ATOM 1548 C CA . SER A 1 203 ? 37.679 -6.081 28.752 1.00 31.89 203 SER A CA 1
ATOM 1549 C C . SER A 1 203 ? 37.607 -7.255 27.745 1.00 31.89 203 SER A C 1
ATOM 1551 O O . SER A 1 203 ? 37.112 -8.320 28.111 1.00 31.89 203 SER A O 1
ATOM 1553 N N . ASP A 1 204 ? 38.139 -7.075 26.529 1.00 34.19 204 ASP A N 1
ATOM 1554 C CA . ASP A 1 204 ? 38.318 -8.097 25.471 1.00 34.19 204 ASP A CA 1
ATOM 1555 C C . ASP A 1 204 ? 39.126 -9.339 25.906 1.00 34.19 204 ASP A C 1
ATOM 1557 O O . ASP A 1 204 ? 40.000 -9.242 26.775 1.00 34.19 204 ASP A O 1
ATOM 1561 N N . PRO A 1 205 ? 38.938 -10.483 25.209 1.00 35.34 205 PRO A N 1
ATOM 1562 C CA . PRO A 1 205 ? 40.080 -11.004 24.446 1.00 35.34 205 PRO A CA 1
ATOM 1563 C C . PRO A 1 205 ? 39.771 -11.537 23.024 1.00 35.34 205 PRO A C 1
ATOM 1565 O O . PRO A 1 205 ? 38.749 -12.166 22.770 1.00 35.34 205 PRO A O 1
ATOM 1568 N N . GLU A 1 206 ? 40.761 -11.282 22.158 1.00 30.95 206 GLU A N 1
ATOM 1569 C CA . GLU A 1 206 ? 41.151 -11.768 20.815 1.00 30.95 206 GLU A CA 1
ATOM 1570 C C . GLU A 1 206 ? 40.264 -12.691 19.936 1.00 30.95 206 GLU A C 1
ATOM 1572 O O . GLU A 1 206 ? 39.712 -13.695 20.393 1.00 30.95 206 GLU A O 1
ATOM 1577 N N . PRO A 1 207 ? 40.274 -12.470 18.596 1.00 34.38 207 PRO A N 1
ATOM 1578 C CA . PRO A 1 207 ? 39.529 -13.271 17.635 1.00 34.38 207 PRO A CA 1
ATOM 1579 C C . PRO A 1 207 ? 40.349 -14.468 17.134 1.00 34.38 207 PRO A C 1
ATOM 1581 O O . PRO A 1 207 ? 41.467 -14.330 16.635 1.00 34.38 207 PRO A O 1
ATOM 1584 N N . THR A 1 208 ? 39.751 -15.659 17.145 1.00 33.72 208 THR A N 1
ATOM 1585 C CA . THR A 1 208 ? 40.228 -16.770 16.315 1.00 33.72 208 THR A CA 1
ATOM 1586 C C . THR A 1 208 ? 39.157 -17.231 15.336 1.00 33.72 208 THR A C 1
ATOM 1588 O O . THR A 1 208 ? 37.976 -17.317 15.655 1.00 33.72 208 THR A O 1
ATOM 1591 N N . ARG A 1 209 ? 39.663 -17.605 14.153 1.00 28.78 209 ARG A N 1
ATOM 1592 C CA . ARG A 1 209 ? 39.044 -18.305 13.016 1.00 28.78 209 ARG A CA 1
ATOM 1593 C C . ARG A 1 209 ? 38.412 -17.452 11.906 1.00 28.78 209 ARG A C 1
ATOM 1595 O O . ARG A 1 209 ? 37.284 -16.985 11.980 1.00 28.78 209 ARG A O 1
ATOM 1602 N N . LYS A 1 210 ? 39.177 -17.402 10.805 1.00 41.22 210 LYS A N 1
ATOM 1603 C CA . LYS A 1 210 ? 38.784 -17.050 9.436 1.00 41.22 210 LYS A CA 1
ATOM 1604 C C . LYS A 1 210 ? 37.470 -17.738 9.056 1.00 41.22 210 LYS A C 1
ATOM 1606 O O . LYS A 1 210 ? 37.459 -18.932 8.760 1.00 41.22 210 LYS A O 1
ATOM 1611 N N . THR A 1 211 ? 36.394 -16.968 9.044 1.00 31.19 211 THR A N 1
ATOM 1612 C CA . THR A 1 211 ? 35.243 -17.210 8.180 1.00 31.19 211 THR A CA 1
ATOM 1613 C C . THR A 1 211 ? 35.420 -16.283 6.984 1.00 31.19 211 THR A C 1
ATOM 1615 O O . THR A 1 211 ? 35.915 -15.169 7.129 1.00 31.19 211 THR A O 1
ATOM 1618 N N . SER A 1 212 ? 35.166 -16.793 5.784 1.00 36.22 212 SER A N 1
ATOM 1619 C CA . SER A 1 212 ? 35.164 -16.001 4.556 1.00 36.22 212 SER A CA 1
ATOM 1620 C C . SER A 1 212 ? 34.253 -14.793 4.742 1.00 36.22 212 SER A C 1
ATOM 1622 O O . SER A 1 212 ? 33.084 -14.987 5.086 1.00 36.22 212 SER A O 1
ATOM 1624 N N . ASP A 1 213 ? 34.790 -13.591 4.533 1.00 30.39 213 ASP A N 1
ATOM 1625 C CA . ASP A 1 213 ? 34.025 -12.351 4.619 1.00 30.39 213 ASP A CA 1
ATOM 1626 C C . ASP A 1 213 ? 32.728 -12.496 3.804 1.00 30.39 213 ASP A C 1
ATOM 1628 O O . ASP A 1 213 ? 32.783 -12.919 2.641 1.00 30.39 213 ASP A O 1
ATOM 1632 N N . PRO A 1 214 ? 31.551 -12.202 4.382 1.00 26.30 214 PRO A N 1
ATOM 1633 C CA . PRO A 1 214 ? 30.323 -12.184 3.610 1.00 26.30 214 PRO A CA 1
ATOM 1634 C C . PRO A 1 214 ? 30.467 -11.145 2.497 1.00 26.30 214 PRO A C 1
ATOM 1636 O O . PRO A 1 214 ? 30.974 -10.043 2.719 1.00 26.30 214 PRO A O 1
ATOM 1639 N N . ILE A 1 215 ? 30.003 -11.487 1.294 1.00 28.72 215 ILE A N 1
ATOM 1640 C CA . ILE A 1 215 ? 29.814 -10.507 0.227 1.00 28.72 215 ILE A CA 1
ATOM 1641 C C . ILE A 1 215 ? 28.757 -9.526 0.731 1.00 28.72 215 ILE A C 1
ATOM 1643 O O . ILE A 1 215 ? 27.559 -9.792 0.688 1.00 28.72 215 ILE A O 1
ATOM 1647 N N . VAL A 1 216 ? 29.215 -8.396 1.256 1.00 23.78 216 VAL A N 1
ATOM 1648 C CA . VAL A 1 216 ? 28.357 -7.263 1.564 1.00 23.78 216 VAL A CA 1
ATOM 1649 C C . VAL A 1 216 ? 28.027 -6.612 0.226 1.00 23.78 216 VAL A C 1
ATOM 1651 O O . VAL A 1 216 ? 28.869 -5.918 -0.347 1.00 23.78 216 VAL A O 1
ATOM 1654 N N . ILE A 1 217 ? 26.809 -6.815 -0.282 1.00 24.97 217 ILE A N 1
ATOM 1655 C CA . ILE A 1 217 ? 26.251 -5.897 -1.277 1.00 24.97 217 ILE A CA 1
ATOM 1656 C C . ILE A 1 217 ? 25.983 -4.598 -0.522 1.00 24.97 217 ILE A C 1
ATOM 1658 O O . ILE A 1 217 ? 24.922 -4.388 0.061 1.00 24.97 217 ILE A O 1
ATOM 1662 N N . LYS A 1 218 ? 26.992 -3.729 -0.476 1.00 22.48 218 LYS A N 1
ATOM 1663 C CA . LYS A 1 218 ? 26.766 -2.327 -0.162 1.00 22.48 218 LYS A CA 1
ATOM 1664 C C . LYS A 1 218 ? 26.012 -1.763 -1.356 1.00 22.48 218 LYS A C 1
ATOM 1666 O O . LYS A 1 218 ? 26.622 -1.484 -2.385 1.00 22.48 218 LYS A O 1
ATOM 1671 N N . ILE A 1 219 ? 24.697 -1.611 -1.225 1.00 28.75 219 ILE A N 1
ATOM 1672 C CA . ILE A 1 219 ? 23.992 -0.605 -2.013 1.00 28.75 219 ILE A CA 1
ATOM 1673 C C . ILE A 1 219 ? 24.600 0.709 -1.533 1.00 28.75 219 ILE A C 1
ATOM 1675 O O . ILE A 1 219 ? 24.290 1.182 -0.441 1.00 28.75 219 ILE A O 1
ATOM 1679 N N . ALA A 1 220 ? 25.587 1.213 -2.271 1.00 28.52 220 ALA A N 1
ATOM 1680 C CA . ALA A 1 220 ? 26.034 2.574 -2.070 1.00 28.52 220 ALA A CA 1
ATOM 1681 C C . ALA A 1 220 ? 24.794 3.444 -2.271 1.00 28.52 220 ALA A C 1
ATOM 1683 O O . ALA A 1 220 ? 24.105 3.293 -3.284 1.00 28.52 220 ALA A O 1
ATOM 1684 N N . GLU A 1 221 ? 24.480 4.297 -1.295 1.00 32.66 221 GLU A N 1
ATOM 1685 C CA . GLU A 1 221 ? 23.543 5.389 -1.534 1.00 32.66 221 GLU A CA 1
ATOM 1686 C C . GLU A 1 221 ? 23.984 6.057 -2.841 1.00 32.66 221 GLU A C 1
ATOM 1688 O O . GLU A 1 221 ? 25.176 6.372 -2.969 1.00 32.66 221 GLU A O 1
ATOM 1693 N N . PRO A 1 222 ? 23.103 6.175 -3.852 1.00 38.38 222 PRO A N 1
ATOM 1694 C CA . PRO A 1 222 ? 23.496 6.793 -5.101 1.00 38.38 222 PRO A CA 1
ATOM 1695 C C . PRO A 1 222 ? 23.965 8.199 -4.751 1.00 38.38 222 PRO A C 1
ATOM 1697 O O . PRO A 1 222 ? 23.186 9.010 -4.249 1.00 38.38 222 PRO A O 1
ATOM 1700 N N . ALA A 1 223 ? 25.253 8.473 -4.968 1.00 45.03 223 ALA A N 1
ATOM 1701 C CA . ALA A 1 223 ? 25.735 9.838 -4.947 1.00 45.03 223 ALA A CA 1
ATOM 1702 C C . ALA A 1 223 ? 24.847 10.595 -5.937 1.00 45.03 223 ALA A C 1
ATOM 1704 O O . ALA A 1 223 ? 24.768 10.219 -7.109 1.00 45.03 223 ALA A O 1
ATOM 1705 N N . LEU A 1 224 ? 24.092 11.575 -5.440 1.00 45.84 224 LEU A N 1
ATOM 1706 C CA . LEU A 1 224 ? 23.244 12.411 -6.276 1.00 45.84 224 LEU A CA 1
ATOM 1707 C C . LEU A 1 224 ? 24.170 13.132 -7.257 1.00 45.84 224 LEU A C 1
ATOM 1709 O O . LEU A 1 224 ? 24.837 14.091 -6.878 1.00 45.84 224 LEU A O 1
ATOM 1713 N N . LEU A 1 225 ? 24.254 12.622 -8.488 1.00 51.09 225 LEU A N 1
ATOM 1714 C CA . LEU A 1 225 ? 24.995 13.269 -9.564 1.00 51.09 225 LEU A CA 1
ATOM 1715 C C . LEU A 1 225 ? 24.363 14.639 -9.800 1.00 51.09 225 LEU A C 1
ATOM 1717 O O . LEU A 1 225 ? 23.154 14.739 -10.034 1.00 51.09 225 LEU A O 1
ATOM 1721 N N . THR A 1 226 ? 25.174 15.686 -9.718 1.00 59.34 226 THR A N 1
ATOM 1722 C CA . THR A 1 226 ? 24.751 17.032 -10.106 1.00 59.34 226 THR A CA 1
ATOM 1723 C C . THR A 1 226 ? 24.783 17.149 -11.631 1.00 59.34 226 THR A C 1
ATOM 1725 O O . THR A 1 226 ? 25.427 16.338 -12.297 1.00 59.34 226 THR A O 1
ATOM 1728 N N . GLU A 1 227 ? 24.078 18.123 -12.219 1.00 56.16 227 GLU A N 1
ATOM 1729 C CA . GLU A 1 227 ? 24.104 18.333 -13.683 1.00 56.16 227 GLU A CA 1
ATOM 1730 C C . GLU A 1 227 ? 25.537 18.546 -14.220 1.00 56.16 227 GLU A C 1
ATOM 1732 O O . GLU A 1 227 ? 25.820 18.209 -15.368 1.00 56.16 227 GLU A O 1
ATOM 1737 N N . ASP A 1 228 ? 26.463 19.027 -13.382 1.00 59.16 228 ASP A N 1
ATOM 1738 C CA . ASP A 1 228 ? 27.875 19.221 -13.736 1.00 59.16 228 ASP A CA 1
ATOM 1739 C C . ASP A 1 228 ? 28.660 17.901 -13.881 1.00 59.16 228 ASP A C 1
ATOM 1741 O O . ASP A 1 228 ? 29.683 17.867 -14.570 1.00 59.16 228 ASP A O 1
ATOM 1745 N N . ASP A 1 229 ? 28.165 16.809 -13.288 1.00 60.81 229 ASP A N 1
ATOM 1746 C CA . ASP A 1 229 ? 28.762 15.469 -13.356 1.00 60.81 229 ASP A CA 1
ATOM 1747 C C . ASP A 1 229 ? 28.270 14.664 -14.575 1.00 60.81 229 ASP A C 1
ATOM 1749 O O . ASP A 1 229 ? 28.639 13.499 -14.756 1.00 60.81 229 ASP A O 1
ATOM 1753 N N . TRP A 1 230 ? 27.397 15.247 -15.408 1.00 64.31 230 TRP A N 1
ATOM 1754 C CA . TRP A 1 230 ? 26.771 14.534 -16.518 1.00 64.31 230 TRP A CA 1
ATOM 1755 C C . TRP A 1 230 ? 27.763 14.282 -17.665 1.00 64.31 230 TRP A C 1
ATOM 1757 O O . TRP A 1 230 ? 28.524 15.179 -18.047 1.00 64.31 230 TRP A O 1
ATOM 1767 N N . PRO A 1 231 ? 27.752 13.077 -18.271 1.00 63.09 231 PRO A N 1
ATOM 1768 C CA . PRO A 1 231 ? 28.581 12.790 -19.432 1.00 63.09 231 PRO A CA 1
ATOM 1769 C C . PRO A 1 231 ? 28.252 13.747 -20.581 1.00 63.09 231 PRO A C 1
ATOM 1771 O O . PRO A 1 231 ? 27.117 13.803 -21.052 1.00 63.09 231 PRO A O 1
ATOM 1774 N N . LYS A 1 232 ? 29.260 14.478 -21.067 1.00 63.53 232 LYS A N 1
ATOM 1775 C CA . LYS A 1 232 ? 29.103 15.426 -22.185 1.00 63.53 232 LYS A CA 1
ATOM 1776 C C . LYS A 1 232 ? 29.015 14.741 -23.552 1.00 63.53 232 LYS A C 1
ATOM 1778 O O . LYS A 1 232 ? 28.578 15.363 -24.515 1.00 63.53 232 LYS A O 1
ATOM 1783 N N . ASP A 1 233 ? 29.353 13.455 -23.612 1.00 65.81 233 ASP A N 1
ATOM 1784 C CA . ASP A 1 233 ? 29.507 12.693 -24.856 1.00 65.81 233 ASP A CA 1
ATOM 1785 C C . ASP A 1 233 ? 28.235 11.914 -25.248 1.00 65.81 233 ASP A C 1
ATOM 1787 O O . ASP A 1 233 ? 28.291 10.968 -26.026 1.00 65.81 233 ASP A O 1
ATOM 1791 N N . GLY A 1 234 ? 27.073 12.274 -24.689 1.00 65.94 234 GLY A N 1
ATOM 1792 C CA . GLY A 1 234 ? 25.794 11.620 -25.005 1.00 65.94 234 GLY A CA 1
ATOM 1793 C C . GLY A 1 234 ? 25.612 10.232 -24.380 1.00 65.94 234 GLY A C 1
ATOM 1794 O O . GLY A 1 234 ? 24.670 9.525 -24.734 1.00 65.94 234 GLY A O 1
ATOM 1795 N N . ALA A 1 235 ? 26.483 9.844 -23.444 1.00 77.81 235 ALA A N 1
ATOM 1796 C CA . ALA A 1 235 ? 26.344 8.601 -22.696 1.00 77.81 235 ALA A CA 1
ATOM 1797 C C . ALA A 1 235 ? 25.122 8.635 -21.769 1.00 77.81 235 ALA A C 1
ATOM 1799 O O . ALA A 1 235 ? 24.730 9.686 -21.256 1.00 77.81 235 ALA A O 1
ATOM 1800 N N . LEU A 1 236 ? 24.525 7.469 -21.540 1.00 82.44 236 LEU A N 1
ATOM 1801 C CA . LEU A 1 236 ? 23.332 7.353 -20.717 1.00 82.44 236 LEU A CA 1
ATOM 1802 C C . LEU A 1 236 ? 23.704 7.163 -19.247 1.00 82.44 236 LEU A C 1
ATOM 1804 O O . LEU A 1 236 ? 24.750 6.605 -18.929 1.00 82.44 236 LEU A O 1
ATOM 1808 N N . ILE A 1 237 ? 22.827 7.574 -18.337 1.00 82.00 237 ILE A N 1
ATOM 1809 C CA . ILE A 1 237 ? 23.002 7.342 -16.900 1.00 82.00 237 ILE A CA 1
ATOM 1810 C C . ILE A 1 237 ? 21.976 6.304 -16.449 1.00 82.00 237 ILE A C 1
ATOM 1812 O O . ILE A 1 237 ? 20.770 6.515 -16.607 1.00 82.00 237 ILE A O 1
ATOM 1816 N N . ALA A 1 238 ? 22.441 5.194 -15.870 1.00 82.44 238 ALA A N 1
ATOM 1817 C CA . ALA A 1 238 ? 21.568 4.205 -15.246 1.00 82.44 238 ALA A CA 1
ATOM 1818 C C . ALA A 1 238 ? 20.898 4.823 -14.013 1.00 82.44 238 ALA A C 1
ATOM 1820 O O . ALA A 1 238 ? 21.572 5.174 -13.045 1.00 82.44 238 ALA A O 1
ATOM 1821 N N . ARG A 1 239 ? 19.571 4.967 -14.027 1.00 72.19 239 ARG A N 1
ATOM 1822 C CA . ARG A 1 239 ? 18.842 5.604 -12.921 1.00 72.19 239 ARG A CA 1
ATOM 1823 C C . ARG A 1 239 ? 18.417 4.612 -11.852 1.00 72.19 239 ARG A C 1
ATOM 1825 O O . ARG A 1 239 ? 18.626 4.872 -10.673 1.00 72.19 239 ARG A O 1
ATOM 1832 N N . ASN A 1 240 ? 17.786 3.511 -12.248 1.00 66.44 240 ASN A N 1
ATOM 1833 C CA . ASN A 1 240 ? 17.271 2.530 -11.298 1.00 66.44 240 ASN A CA 1
ATOM 1834 C C . ASN A 1 240 ? 17.038 1.168 -11.957 1.00 66.44 240 ASN A C 1
ATOM 1836 O O . ASN A 1 240 ? 17.018 1.060 -13.185 1.00 66.44 240 ASN A O 1
ATOM 1840 N N . ILE A 1 241 ? 16.853 0.144 -11.127 1.00 54.31 241 ILE A N 1
ATOM 1841 C CA . ILE A 1 241 ? 16.223 -1.129 -11.486 1.00 54.31 241 ILE A CA 1
ATOM 1842 C C . ILE A 1 241 ? 14.724 -0.897 -11.481 1.00 54.31 241 ILE A C 1
ATOM 1844 O O . ILE A 1 241 ? 14.158 -0.545 -10.449 1.00 54.31 241 ILE A O 1
ATOM 1848 N N . ASN A 1 242 ? 14.080 -1.033 -12.644 1.00 52.44 242 ASN A N 1
ATOM 1849 C CA . ASN A 1 242 ? 12.632 -1.196 -12.621 1.00 52.44 242 ASN A CA 1
ATOM 1850 C C . ASN A 1 242 ? 12.310 -2.517 -11.909 1.00 52.44 242 ASN A C 1
ATOM 1852 O O . ASN A 1 242 ? 13.112 -3.449 -11.926 1.00 52.44 242 ASN A O 1
ATOM 1856 N N . TYR A 1 243 ? 11.146 -2.619 -11.280 1.00 43.09 243 TYR A N 1
ATOM 1857 C CA . TYR A 1 243 ? 10.744 -3.767 -10.456 1.00 43.09 243 TYR A CA 1
ATOM 1858 C C . TYR A 1 243 ? 10.783 -5.130 -11.185 1.00 43.09 243 TYR A C 1
ATOM 1860 O O . TYR A 1 243 ? 10.748 -6.176 -10.540 1.00 43.09 243 TYR A O 1
ATOM 1868 N N . ARG A 1 244 ? 10.930 -5.145 -12.520 1.00 49.47 244 ARG A N 1
ATOM 1869 C CA . ARG A 1 244 ? 11.159 -6.348 -13.338 1.00 49.47 244 ARG A CA 1
ATOM 1870 C C . ARG A 1 244 ? 12.642 -6.696 -13.542 1.00 49.47 244 ARG A C 1
ATOM 1872 O O . ARG A 1 244 ? 12.965 -7.515 -14.396 1.00 49.47 244 ARG A O 1
ATOM 1879 N N . GLY A 1 245 ? 13.564 -6.093 -12.791 1.00 60.22 245 GLY A N 1
ATOM 1880 C CA . GLY A 1 245 ? 15.004 -6.312 -12.980 1.00 60.22 245 GLY A CA 1
ATOM 1881 C C . GLY A 1 245 ? 15.564 -5.629 -14.232 1.00 60.22 245 GLY A C 1
ATOM 1882 O O . GLY A 1 245 ? 16.637 -5.999 -14.707 1.00 60.22 245 GLY A O 1
ATOM 1883 N N . GLY A 1 246 ? 14.820 -4.676 -14.797 1.00 72.31 246 GLY A N 1
ATOM 1884 C CA . GLY A 1 246 ? 15.167 -3.999 -16.034 1.00 72.31 246 GLY A CA 1
ATOM 1885 C C . GLY A 1 246 ? 16.013 -2.744 -15.833 1.00 72.31 246 GLY A C 1
ATOM 1886 O O . GLY A 1 246 ? 15.868 -2.035 -14.837 1.00 72.31 246 GLY A O 1
ATOM 1887 N N . LEU A 1 247 ? 16.879 -2.469 -16.808 1.00 82.00 247 LEU A N 1
ATOM 1888 C CA . LEU A 1 247 ? 17.775 -1.318 -16.847 1.00 82.00 247 LEU A CA 1
ATOM 1889 C C . LEU A 1 247 ? 17.039 -0.094 -17.377 1.00 82.00 247 LEU A C 1
ATOM 1891 O O . LEU A 1 247 ? 16.725 -0.051 -18.562 1.00 82.00 247 LEU A O 1
ATOM 1895 N N . ASN A 1 248 ? 16.830 0.909 -16.523 1.00 83.44 248 ASN A N 1
ATOM 1896 C CA . ASN A 1 248 ? 16.327 2.216 -16.938 1.00 83.44 248 ASN A CA 1
ATOM 1897 C C . ASN A 1 248 ? 17.484 3.210 -17.049 1.00 83.44 248 ASN A C 1
ATOM 1899 O O . ASN A 1 248 ? 18.142 3.520 -16.049 1.00 83.44 248 ASN A O 1
ATOM 1903 N N . CYS A 1 249 ? 17.682 3.758 -18.242 1.00 84.12 249 CYS A N 1
ATOM 1904 C CA . CYS A 1 249 ? 18.695 4.764 -18.513 1.00 84.12 249 CYS A CA 1
ATOM 1905 C C . CYS A 1 249 ? 18.077 6.071 -19.007 1.00 84.12 249 CYS A C 1
ATOM 1907 O O . CYS A 1 249 ? 17.097 6.075 -19.756 1.00 84.12 249 CYS A O 1
ATOM 1909 N N . ILE A 1 250 ? 18.701 7.181 -18.623 1.00 82.56 250 ILE A N 1
ATOM 1910 C CA . ILE A 1 250 ? 18.320 8.524 -19.063 1.00 82.56 250 ILE A CA 1
ATOM 1911 C C . ILE A 1 250 ? 19.432 9.120 -19.904 1.00 82.56 250 ILE A C 1
ATOM 1913 O O . ILE A 1 250 ? 20.602 9.035 -19.524 1.00 82.56 250 ILE A O 1
ATOM 1917 N N . ASN A 1 251 ? 19.058 9.742 -21.023 1.00 80.00 251 ASN A N 1
ATOM 1918 C CA . ASN A 1 251 ? 19.971 10.593 -21.765 1.00 80.00 251 ASN A CA 1
ATOM 1919 C C . ASN A 1 251 ? 20.022 11.979 -21.095 1.00 80.00 251 ASN A C 1
ATOM 1921 O O . ASN A 1 251 ? 18.985 12.644 -21.005 1.00 80.00 251 ASN A O 1
ATOM 1925 N N . PRO A 1 252 ? 21.196 12.437 -20.635 1.00 68.62 252 PRO A N 1
ATOM 1926 C CA . PRO A 1 252 ? 21.335 13.732 -19.976 1.00 68.62 252 PRO A CA 1
ATOM 1927 C C . PRO A 1 252 ? 20.990 14.917 -20.899 1.00 68.62 252 PRO A C 1
ATOM 1929 O O . PRO A 1 252 ? 20.461 15.929 -20.449 1.00 68.62 252 PRO A O 1
ATOM 1932 N N . ASN A 1 253 ? 21.161 14.773 -22.214 1.00 74.06 253 ASN A N 1
ATOM 1933 C CA . ASN A 1 253 ? 20.715 15.772 -23.191 1.00 74.06 253 ASN A CA 1
ATOM 1934 C C . ASN A 1 253 ? 19.198 15.703 -23.466 1.00 74.06 253 ASN A C 1
ATOM 1936 O O . ASN A 1 253 ? 18.696 16.406 -24.338 1.00 74.06 253 ASN A O 1
ATOM 1940 N N . ALA A 1 254 ? 18.465 14.863 -22.722 1.00 63.50 254 ALA A N 1
ATOM 1941 C CA . ALA A 1 254 ? 17.019 14.648 -22.784 1.00 63.50 254 ALA A CA 1
ATOM 1942 C C . ALA A 1 254 ? 16.478 14.191 -24.151 1.00 63.50 254 ALA A C 1
ATOM 1944 O O . ALA A 1 254 ? 15.268 14.223 -24.371 1.00 63.50 254 ALA A O 1
ATOM 1945 N N . GLU A 1 255 ? 17.336 13.729 -25.062 1.00 73.06 255 GLU A N 1
ATOM 1946 C CA . GLU A 1 255 ? 16.915 13.345 -26.414 1.00 73.06 255 GLU A CA 1
ATOM 1947 C C . GLU A 1 255 ? 16.005 12.111 -26.432 1.00 73.06 255 GLU A C 1
ATOM 1949 O O . GLU A 1 255 ? 15.047 12.059 -27.203 1.00 73.06 255 GLU A O 1
ATOM 1954 N N . PHE A 1 256 ? 16.290 11.141 -25.562 1.00 82.25 256 PHE A N 1
ATOM 1955 C CA . PHE A 1 256 ? 15.495 9.937 -25.349 1.00 82.25 256 PHE A CA 1
ATOM 1956 C C . PHE A 1 256 ? 15.811 9.323 -23.979 1.00 82.25 256 PHE A C 1
ATOM 1958 O O . PHE A 1 256 ? 16.846 9.585 -23.375 1.00 82.25 256 PHE A O 1
ATOM 1965 N N . ASN A 1 257 ? 14.935 8.458 -23.500 1.00 87.00 257 ASN A N 1
ATOM 1966 C CA . ASN A 1 257 ? 15.206 7.527 -22.412 1.00 87.00 257 ASN A CA 1
ATOM 1967 C C . ASN A 1 257 ? 15.061 6.106 -22.945 1.00 87.00 257 ASN A C 1
ATOM 1969 O O . ASN A 1 257 ? 14.373 5.898 -23.944 1.00 87.00 257 ASN A O 1
ATOM 1973 N N . VAL A 1 258 ? 15.689 5.138 -22.280 1.00 89.12 258 VAL A N 1
ATOM 1974 C CA . VAL A 1 258 ? 15.583 3.723 -22.650 1.00 89.12 258 VAL A CA 1
ATOM 1975 C C . VAL A 1 258 ? 15.350 2.858 -21.417 1.00 89.12 258 VAL A C 1
ATOM 1977 O O . VAL A 1 258 ? 15.936 3.089 -20.361 1.00 89.12 258 VAL A O 1
ATOM 1980 N N . SER A 1 259 ? 14.487 1.857 -21.553 1.00 88.25 259 SER A N 1
ATOM 1981 C CA . SER A 1 259 ? 14.323 0.759 -20.604 1.00 88.25 259 SER A CA 1
ATOM 1982 C C . SER A 1 259 ? 14.548 -0.568 -21.302 1.00 88.25 259 SER A C 1
ATOM 1984 O O . SER A 1 259 ? 13.917 -0.843 -22.318 1.00 88.25 259 SER A O 1
ATOM 1986 N N . LEU A 1 260 ? 15.409 -1.404 -20.731 1.00 88.44 260 LEU A N 1
ATOM 1987 C CA . LEU A 1 260 ? 15.567 -2.803 -21.118 1.00 88.44 260 LEU A CA 1
ATOM 1988 C C . LEU A 1 260 ? 14.890 -3.658 -20.052 1.00 88.44 260 LEU A C 1
ATOM 1990 O O . LEU A 1 260 ? 15.315 -3.647 -18.901 1.00 88.44 260 LEU A O 1
ATOM 1994 N N . ILE A 1 261 ? 13.828 -4.370 -20.407 1.00 84.44 261 ILE A N 1
ATOM 1995 C CA . ILE A 1 261 ? 12.943 -5.058 -19.464 1.00 84.44 261 ILE A CA 1
ATOM 1996 C C . ILE A 1 261 ? 12.928 -6.550 -19.803 1.00 84.44 261 ILE A C 1
ATOM 1998 O O . ILE A 1 261 ? 12.483 -6.901 -20.890 1.00 84.44 261 ILE A O 1
ATOM 2002 N N . PRO A 1 262 ? 13.364 -7.454 -18.915 1.00 79.81 262 PRO A N 1
ATOM 2003 C CA . PRO A 1 262 ? 13.192 -8.888 -19.132 1.00 79.81 262 PRO A CA 1
ATOM 2004 C C . PRO A 1 262 ? 11.711 -9.255 -19.308 1.00 79.81 262 PRO A C 1
ATOM 2006 O O . PRO A 1 262 ? 10.885 -8.946 -18.450 1.00 79.81 262 PRO A O 1
ATOM 2009 N N . GLU A 1 263 ? 11.376 -9.955 -20.394 1.00 78.56 263 GLU A N 1
ATOM 2010 C CA . GLU A 1 263 ? 10.029 -10.497 -20.638 1.00 78.56 263 GLU A CA 1
ATOM 2011 C C . GLU A 1 263 ? 9.666 -11.558 -19.589 1.00 78.56 263 GLU A C 1
ATOM 2013 O O . GLU A 1 263 ? 8.507 -11.707 -19.207 1.00 78.56 263 GLU A O 1
ATOM 2018 N N . ASN A 1 264 ? 10.677 -12.270 -19.078 1.00 72.12 264 ASN A N 1
ATOM 2019 C CA . ASN A 1 264 ? 10.548 -13.199 -17.965 1.00 72.12 264 ASN A CA 1
ATOM 2020 C C . ASN A 1 264 ? 11.657 -12.954 -16.936 1.00 72.12 264 ASN A C 1
ATOM 2022 O O . ASN A 1 264 ? 12.828 -13.224 -17.189 1.00 72.12 264 ASN A O 1
ATOM 2026 N N . ILE A 1 265 ? 11.284 -12.507 -15.741 1.00 63.03 265 ILE A N 1
ATOM 2027 C CA . ILE A 1 265 ? 12.223 -12.184 -14.655 1.00 63.03 265 ILE A CA 1
ATOM 2028 C C . ILE A 1 265 ? 12.974 -13.402 -14.085 1.00 63.03 265 ILE A C 1
ATOM 2030 O O . ILE A 1 265 ? 13.954 -13.236 -13.364 1.00 63.03 265 ILE A O 1
ATOM 2034 N N . PHE A 1 266 ? 12.527 -14.628 -14.378 1.00 51.22 266 PHE A N 1
ATOM 2035 C CA . PHE A 1 266 ? 13.140 -15.864 -13.876 1.00 51.22 266 PHE A CA 1
ATOM 2036 C C . PHE A 1 266 ? 14.089 -16.529 -14.872 1.00 51.22 266 PHE A C 1
ATOM 2038 O O . PHE A 1 266 ? 14.934 -17.321 -14.460 1.00 51.22 266 PHE A O 1
ATOM 2045 N N . SER A 1 267 ? 13.949 -16.237 -16.165 1.00 66.81 267 SER A N 1
ATOM 2046 C CA . SER A 1 267 ? 14.720 -16.897 -17.228 1.00 66.81 267 SER A CA 1
ATOM 2047 C C . SER A 1 267 ? 15.267 -15.945 -18.291 1.00 66.81 267 SER A C 1
ATOM 2049 O O . SER A 1 267 ? 15.924 -16.396 -19.225 1.00 66.81 267 SER A O 1
ATOM 2051 N N . GLY A 1 268 ? 14.965 -14.653 -18.186 1.00 67.00 268 GLY A N 1
ATOM 2052 C CA . GLY A 1 268 ? 15.445 -13.620 -19.088 1.00 67.00 268 GLY A CA 1
ATOM 2053 C C . GLY A 1 268 ? 16.897 -13.227 -18.809 1.00 67.00 268 GLY A C 1
ATOM 2054 O O . GLY A 1 268 ? 17.479 -13.605 -17.784 1.00 67.00 268 GLY A O 1
ATOM 2055 N N . PRO A 1 269 ? 17.508 -12.462 -19.722 1.00 72.75 269 PRO A N 1
ATOM 2056 C CA . PRO A 1 269 ? 18.869 -11.986 -19.540 1.00 72.75 269 PRO A CA 1
ATOM 2057 C C . PRO A 1 269 ? 18.971 -11.093 -18.297 1.00 72.75 269 PRO A C 1
ATOM 2059 O O . PRO A 1 269 ? 18.166 -10.191 -18.072 1.00 72.75 269 PRO A O 1
ATOM 2062 N N . THR A 1 270 ? 19.983 -11.360 -17.470 1.00 71.19 270 THR A N 1
ATOM 2063 C CA . THR A 1 270 ? 20.272 -10.559 -16.277 1.00 71.19 270 THR A CA 1
ATOM 2064 C C . THR A 1 270 ? 21.079 -9.329 -16.669 1.00 71.19 270 THR A C 1
ATOM 2066 O O . THR A 1 270 ? 22.233 -9.447 -17.083 1.00 71.19 270 THR A O 1
ATOM 2069 N N . LEU A 1 271 ? 20.496 -8.149 -16.484 1.00 75.69 271 LEU A N 1
ATOM 2070 C CA . LEU A 1 271 ? 21.163 -6.873 -16.718 1.00 75.69 271 LEU A CA 1
ATOM 2071 C C . LEU A 1 271 ? 21.976 -6.499 -15.473 1.00 75.69 271 LEU A C 1
ATOM 2073 O O . LEU A 1 271 ? 21.432 -6.395 -14.376 1.00 75.69 271 LEU A O 1
ATOM 2077 N N . ARG A 1 272 ? 23.294 -6.323 -15.618 1.00 73.50 272 ARG A N 1
ATOM 2078 C CA . ARG A 1 272 ? 24.185 -5.954 -14.501 1.00 73.50 272 ARG A CA 1
ATOM 2079 C C . ARG A 1 272 ? 24.646 -4.508 -14.622 1.00 73.50 272 ARG A C 1
ATOM 2081 O O . ARG A 1 272 ? 25.324 -4.170 -15.591 1.00 73.50 272 ARG A O 1
ATOM 2088 N N . TYR A 1 273 ? 24.324 -3.694 -13.623 1.00 76.00 273 TYR A N 1
ATOM 2089 C CA . TYR A 1 273 ? 24.731 -2.292 -13.536 1.00 76.00 273 TYR A CA 1
ATOM 2090 C C . TYR A 1 273 ? 24.618 -1.762 -12.102 1.00 76.00 273 TYR A C 1
ATOM 2092 O O . TYR A 1 273 ? 24.008 -2.394 -11.238 1.00 76.00 273 TYR A O 1
ATOM 2100 N N . THR A 1 274 ? 25.176 -0.575 -11.879 1.00 73.12 274 THR A N 1
ATOM 2101 C CA . THR A 1 274 ? 25.062 0.181 -10.627 1.00 73.12 274 THR A CA 1
ATOM 2102 C C . THR A 1 274 ? 24.268 1.470 -10.877 1.00 73.12 274 THR A C 1
ATOM 2104 O O . THR A 1 274 ? 24.484 2.111 -11.905 1.00 73.12 274 THR A O 1
ATOM 2107 N N . PRO A 1 275 ? 23.357 1.900 -9.985 1.00 72.00 275 PRO A N 1
ATOM 2108 C CA . PRO A 1 275 ? 22.736 3.221 -10.091 1.00 72.00 275 PRO A CA 1
ATOM 2109 C C . PRO A 1 275 ? 23.787 4.337 -10.189 1.00 72.00 275 PRO A C 1
ATOM 2111 O O . PRO A 1 275 ? 24.795 4.311 -9.486 1.00 72.00 275 PRO A O 1
ATOM 2114 N N . GLY A 1 276 ? 23.571 5.295 -11.089 1.00 72.12 276 GLY A N 1
ATOM 2115 C CA . GLY A 1 276 ? 24.533 6.353 -11.414 1.00 72.12 276 GLY A CA 1
ATOM 2116 C C . GLY A 1 276 ? 25.666 5.917 -12.350 1.00 72.12 276 GLY A C 1
ATOM 2117 O O . GLY A 1 276 ? 26.477 6.749 -12.746 1.00 72.12 276 GLY A O 1
ATOM 2118 N N . GLN A 1 277 ? 25.736 4.639 -12.740 1.00 82.88 277 GLN A N 1
ATOM 2119 C CA . GLN A 1 277 ? 26.715 4.177 -13.719 1.00 82.88 277 GLN A CA 1
ATOM 2120 C C . GLN A 1 277 ? 26.443 4.804 -15.089 1.00 82.88 277 GLN A C 1
ATOM 2122 O O . GLN A 1 277 ? 25.311 4.807 -15.577 1.00 82.88 277 GLN A O 1
ATOM 2127 N N . VAL A 1 278 ? 27.513 5.270 -15.730 1.00 85.38 278 VAL A N 1
ATOM 2128 C CA . VAL A 1 278 ? 27.492 5.666 -17.138 1.00 85.38 278 VAL A CA 1
ATOM 2129 C C . VAL A 1 278 ? 27.385 4.411 -18.004 1.00 85.38 278 VAL A C 1
ATOM 2131 O O . VAL A 1 278 ? 28.224 3.511 -17.926 1.00 85.38 278 VAL A O 1
ATOM 2134 N N . ILE A 1 279 ? 26.336 4.347 -18.814 1.00 84.62 279 ILE A N 1
ATOM 2135 C CA . ILE A 1 279 ? 26.042 3.265 -19.746 1.00 84.62 279 ILE A CA 1
ATOM 2136 C C . ILE A 1 279 ? 26.341 3.766 -21.160 1.00 84.62 279 ILE A C 1
ATOM 2138 O O . ILE A 1 279 ? 25.692 4.687 -21.662 1.00 84.62 279 ILE A O 1
ATOM 2142 N N . THR A 1 280 ? 27.348 3.161 -21.787 1.00 88.94 280 THR A N 1
ATOM 2143 C CA . THR A 1 280 ? 27.752 3.467 -23.163 1.00 88.94 280 THR A CA 1
ATOM 2144 C C . THR A 1 280 ? 26.931 2.664 -24.173 1.00 88.94 280 THR A C 1
ATOM 2146 O O . THR A 1 280 ? 26.220 1.720 -23.806 1.00 88.94 280 THR A O 1
ATOM 2149 N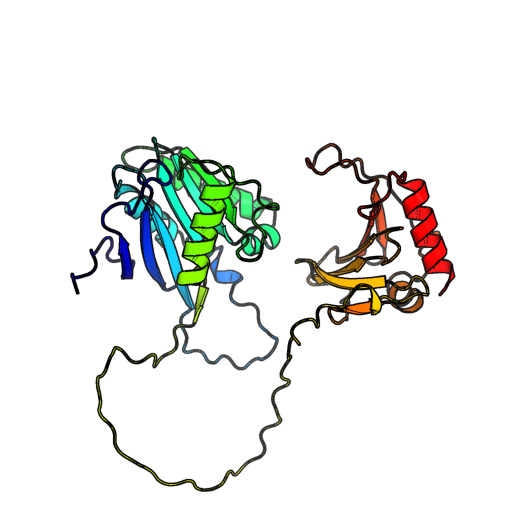 N . ALA A 1 281 ? 27.024 3.033 -25.450 1.00 87.25 281 ALA A N 1
ATOM 2150 C CA . ALA A 1 281 ? 26.342 2.325 -26.527 1.00 87.25 281 ALA A CA 1
ATOM 2151 C C . ALA A 1 281 ? 26.847 0.876 -26.648 1.00 87.25 281 ALA A C 1
ATOM 2153 O O . ALA A 1 281 ? 26.036 -0.043 -26.753 1.00 87.25 281 ALA A O 1
ATOM 2154 N N . GLU A 1 282 ? 28.157 0.644 -26.500 1.00 87.44 282 GLU A N 1
ATOM 2155 C CA . GLU A 1 282 ? 28.770 -0.692 -26.517 1.00 87.44 282 GLU A CA 1
ATOM 2156 C C . GLU A 1 282 ? 28.189 -1.573 -25.413 1.00 87.44 282 GLU A C 1
ATOM 2158 O O . GLU A 1 282 ? 27.916 -2.756 -25.621 1.00 87.44 282 GLU A O 1
ATOM 2163 N N . LYS A 1 283 ? 27.932 -0.985 -24.237 1.00 86.31 283 LYS A N 1
ATOM 2164 C CA . LYS A 1 283 ? 27.355 -1.722 -23.114 1.00 86.31 283 LYS A CA 1
ATOM 2165 C C . LYS A 1 283 ? 25.913 -2.148 -23.376 1.00 86.31 283 LYS A C 1
ATOM 2167 O O . LYS A 1 283 ? 25.504 -3.209 -22.910 1.00 86.31 283 LYS A O 1
ATOM 2172 N N . ILE A 1 284 ? 25.138 -1.341 -24.099 1.00 86.75 284 ILE A N 1
ATOM 2173 C CA . ILE A 1 284 ? 23.782 -1.713 -24.526 1.00 86.75 284 ILE A CA 1
ATOM 2174 C C . ILE A 1 284 ? 23.841 -2.728 -25.670 1.00 86.75 284 ILE A C 1
ATOM 2176 O O . ILE A 1 284 ? 23.039 -3.662 -25.683 1.00 86.75 284 ILE A O 1
ATOM 2180 N N . ALA A 1 285 ? 24.819 -2.615 -26.571 1.00 90.00 285 ALA A N 1
ATOM 2181 C CA . ALA A 1 285 ? 25.019 -3.544 -27.680 1.00 90.00 285 ALA A CA 1
ATOM 2182 C C . ALA A 1 285 ? 25.342 -4.977 -27.212 1.00 90.00 285 ALA A C 1
ATOM 2184 O O . ALA A 1 285 ? 24.988 -5.931 -27.899 1.00 90.00 285 ALA A O 1
ATOM 2185 N N . GLU A 1 286 ? 25.907 -5.160 -26.008 1.00 89.69 286 GLU A N 1
ATOM 2186 C CA . GLU A 1 286 ? 26.034 -6.490 -25.380 1.00 89.69 286 GLU A CA 1
ATOM 2187 C C . GLU A 1 286 ? 24.681 -7.218 -25.241 1.00 89.69 286 GLU A C 1
ATOM 2189 O O . GLU A 1 286 ? 24.634 -8.448 -25.281 1.00 89.69 286 GLU A O 1
ATOM 2194 N N . TYR A 1 287 ? 23.585 -6.470 -25.079 1.00 86.75 287 TYR A N 1
ATOM 2195 C CA . TYR A 1 287 ? 22.226 -7.002 -24.945 1.00 86.75 287 TYR A CA 1
ATOM 2196 C C . TYR A 1 287 ? 21.405 -6.861 -26.235 1.00 86.75 287 TYR A C 1
ATOM 2198 O O . TYR A 1 287 ? 20.479 -7.640 -26.456 1.00 86.75 287 TYR A O 1
ATOM 2206 N N . LEU A 1 288 ? 21.749 -5.886 -27.082 1.00 89.94 288 LEU A N 1
ATOM 2207 C CA . LEU A 1 288 ? 21.066 -5.539 -28.331 1.00 89.94 288 LEU A CA 1
ATOM 2208 C C . LEU A 1 288 ? 22.081 -5.376 -29.481 1.00 89.94 288 LEU A C 1
ATOM 2210 O O . LEU A 1 288 ? 22.314 -4.253 -29.931 1.00 89.94 288 LEU A O 1
ATOM 2214 N N . PRO A 1 289 ? 22.702 -6.468 -29.964 1.00 85.00 289 PRO A N 1
ATOM 2215 C CA . PRO A 1 289 ? 23.802 -6.393 -30.928 1.00 85.00 289 PRO A CA 1
ATOM 2216 C C . PRO A 1 289 ? 23.389 -5.879 -32.316 1.00 85.00 289 PRO A C 1
ATOM 2218 O O . PRO A 1 289 ? 24.254 -5.467 -33.079 1.00 85.00 289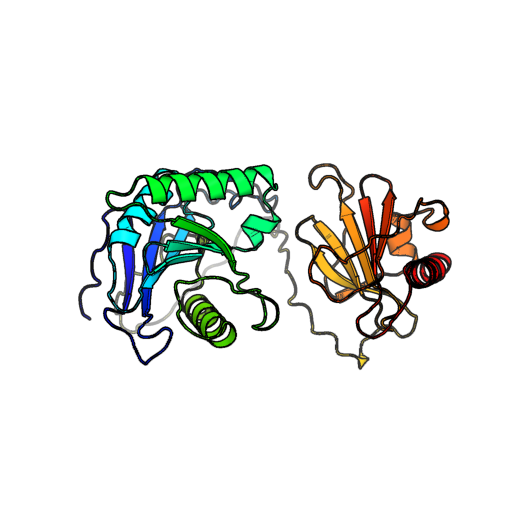 PRO A O 1
ATOM 2221 N N . ASP A 1 290 ? 22.094 -5.894 -32.647 1.00 90.69 290 ASP A N 1
ATOM 2222 C CA . ASP A 1 290 ? 21.561 -5.389 -33.918 1.00 90.69 290 ASP A CA 1
ATOM 2223 C C . ASP A 1 290 ? 20.265 -4.595 -33.691 1.00 90.69 290 ASP A C 1
ATOM 2225 O O . ASP A 1 290 ? 19.161 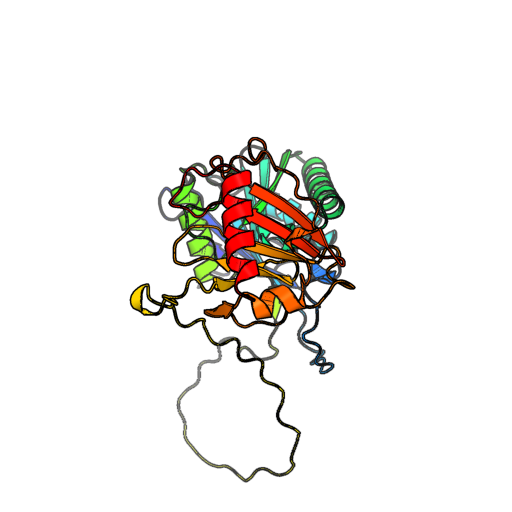-5.015 -34.039 1.00 90.69 290 ASP A O 1
ATOM 2229 N N . ALA A 1 291 ? 20.392 -3.447 -33.019 1.00 90.00 291 ALA A N 1
ATOM 2230 C CA . ALA A 1 291 ? 19.254 -2.585 -32.693 1.00 90.00 291 ALA A CA 1
ATOM 2231 C C . ALA A 1 291 ? 18.530 -2.031 -33.941 1.00 90.00 291 ALA A C 1
ATOM 2233 O O . ALA A 1 291 ? 17.338 -1.715 -33.868 1.00 90.00 291 ALA A O 1
ATOM 2234 N N . GLU A 1 292 ? 19.229 -1.916 -35.078 1.00 92.06 292 GLU A N 1
ATOM 2235 C CA . GLU A 1 292 ? 18.665 -1.414 -36.338 1.00 92.06 292 GLU A CA 1
ATOM 2236 C C . GLU A 1 292 ? 17.749 -2.428 -37.024 1.00 92.06 292 GLU A C 1
ATOM 2238 O O . GLU A 1 292 ? 16.767 -2.027 -37.650 1.00 92.06 292 GLU A O 1
ATOM 2243 N N . ALA A 1 293 ? 18.035 -3.725 -36.887 1.00 92.69 293 ALA A N 1
ATOM 2244 C CA . ALA A 1 293 ? 17.205 -4.785 -37.450 1.00 92.69 293 ALA A CA 1
ATOM 2245 C C . ALA A 1 293 ? 15.930 -5.075 -36.640 1.00 92.69 293 ALA A C 1
ATOM 2247 O O . ALA A 1 293 ? 15.100 -5.872 -37.080 1.00 92.69 293 ALA A O 1
ATOM 2248 N N . LEU A 1 294 ? 15.760 -4.463 -35.463 1.00 93.00 294 LEU A N 1
ATOM 2249 C CA . LEU A 1 294 ? 14.587 -4.699 -34.625 1.00 93.00 294 LEU A CA 1
ATOM 2250 C C . LEU A 1 294 ? 13.311 -4.132 -35.255 1.00 93.00 294 LEU A C 1
ATOM 2252 O O . LEU A 1 294 ? 13.284 -3.029 -35.804 1.00 93.00 294 LEU A O 1
ATOM 2256 N N . GLU A 1 295 ? 12.215 -4.872 -35.105 1.00 94.44 295 GLU A N 1
ATOM 2257 C CA . GLU A 1 295 ? 10.885 -4.384 -35.455 1.00 94.44 295 GLU A CA 1
ATOM 2258 C C . GLU A 1 295 ? 10.369 -3.464 -34.344 1.00 94.44 295 GLU A C 1
ATOM 2260 O O . GLU A 1 295 ? 10.034 -3.905 -33.244 1.00 94.44 295 GLU A O 1
ATOM 2265 N N . TRP A 1 296 ? 10.327 -2.163 -34.636 1.00 93.38 296 TRP A N 1
ATOM 2266 C CA . TRP A 1 296 ? 9.857 -1.140 -33.705 1.00 93.38 296 TRP A CA 1
ATOM 2267 C C . TRP A 1 296 ? 8.376 -0.827 -33.928 1.00 93.38 296 TRP A C 1
ATOM 2269 O O . TRP A 1 296 ? 7.987 -0.400 -35.017 1.00 93.38 296 TRP A O 1
ATOM 2279 N N . SER A 1 297 ? 7.570 -0.965 -32.880 1.00 91.69 297 SER A N 1
ATOM 2280 C CA . SER A 1 297 ? 6.170 -0.541 -32.838 1.00 91.69 297 SER A CA 1
ATOM 2281 C C . SER A 1 297 ? 6.018 0.805 -32.128 1.00 91.69 297 SER A C 1
ATOM 2283 O O . SER A 1 297 ? 6.625 1.022 -31.077 1.00 91.69 297 SER A O 1
ATOM 2285 N N . GLU A 1 298 ? 5.173 1.681 -32.667 1.00 90.31 298 GLU A N 1
ATOM 2286 C CA . GLU A 1 298 ? 4.678 2.866 -31.959 1.00 90.31 298 GLU A CA 1
ATOM 2287 C C . GLU A 1 298 ? 3.721 2.444 -30.839 1.00 90.31 298 GLU A C 1
ATOM 2289 O O . GLU A 1 298 ? 2.889 1.556 -31.035 1.00 90.31 298 GLU A O 1
ATOM 2294 N N . ILE A 1 299 ? 3.844 3.078 -29.674 1.00 82.62 299 ILE A N 1
ATOM 2295 C CA . ILE A 1 299 ? 2.880 2.941 -28.580 1.00 82.62 299 ILE A CA 1
ATOM 2296 C C . ILE A 1 299 ? 2.161 4.275 -28.431 1.00 82.62 299 ILE A C 1
ATOM 2298 O O . ILE A 1 299 ? 2.801 5.304 -28.209 1.00 82.62 299 ILE A O 1
ATOM 2302 N N . ASP A 1 300 ? 0.837 4.241 -28.560 1.00 67.50 300 ASP A N 1
ATOM 2303 C CA . ASP A 1 300 ? -0.019 5.393 -28.305 1.00 67.50 300 ASP A CA 1
ATOM 2304 C C . ASP A 1 300 ? -0.369 5.428 -26.809 1.00 67.50 300 ASP A C 1
ATOM 2306 O O . ASP A 1 300 ? -1.181 4.644 -26.318 1.00 67.50 300 ASP A O 1
ATOM 2310 N N . ASP A 1 301 ? 0.295 6.309 -26.060 1.00 61.31 301 ASP A N 1
ATOM 2311 C CA . ASP A 1 301 ? 0.174 6.406 -24.597 1.00 61.31 301 ASP A CA 1
ATOM 2312 C C . ASP A 1 301 ? -1.145 7.082 -24.139 1.00 61.31 301 ASP A C 1
ATOM 2314 O O . ASP A 1 301 ? -1.338 7.334 -22.945 1.00 61.31 301 ASP A O 1
ATOM 2318 N N . GLY A 1 302 ? -2.085 7.351 -25.058 1.00 50.75 302 GLY A N 1
ATOM 2319 C CA . GLY A 1 302 ? -3.384 7.971 -24.770 1.00 50.75 302 GLY A CA 1
ATOM 2320 C C . GLY A 1 302 ? -4.262 7.228 -23.748 1.00 50.75 302 GLY A C 1
ATOM 2321 O O . GLY A 1 302 ? -5.145 7.846 -23.152 1.00 50.75 302 GLY A O 1
ATOM 2322 N N . GLU A 1 303 ? -4.015 5.940 -23.488 1.00 41.97 303 GLU A N 1
ATOM 2323 C CA . GLU A 1 303 ? -4.788 5.130 -22.529 1.00 41.97 303 GLU A CA 1
ATOM 2324 C C . GLU A 1 303 ? -4.296 5.200 -21.072 1.00 41.97 303 GLU A C 1
ATOM 2326 O O . GLU A 1 303 ? -5.063 4.890 -20.161 1.00 41.97 303 GLU A O 1
ATOM 2331 N N . PHE A 1 304 ? -3.061 5.643 -20.804 1.00 47.28 304 PHE A N 1
ATOM 2332 C CA . PHE A 1 304 ? -2.457 5.527 -19.463 1.00 47.28 304 PHE A CA 1
ATOM 2333 C C . PHE A 1 304 ? -2.444 6.823 -18.639 1.00 47.28 304 PHE A C 1
ATOM 2335 O O . PHE A 1 304 ? -1.861 6.862 -17.559 1.00 47.28 304 PHE A O 1
ATOM 2342 N N . GLY A 1 305 ? -3.083 7.899 -19.111 1.00 42.84 305 GLY A N 1
ATOM 2343 C CA . GLY A 1 305 ? -3.229 9.149 -18.348 1.00 42.84 305 GLY A CA 1
ATOM 2344 C C . GLY A 1 305 ? -1.927 9.926 -18.097 1.00 42.84 305 GLY A C 1
ATOM 2345 O O . GLY A 1 305 ? -1.955 10.960 -17.428 1.00 42.84 305 GLY A O 1
ATOM 2346 N N . PHE A 1 306 ? -0.799 9.469 -18.645 1.00 46.19 306 PHE A N 1
ATOM 2347 C CA . PHE A 1 306 ? 0.452 10.220 -18.688 1.00 46.19 306 PHE A CA 1
ATOM 2348 C C . PHE A 1 306 ? 0.426 11.193 -19.872 1.00 46.19 306 PHE A C 1
ATOM 2350 O O . PHE A 1 306 ? -0.165 10.917 -20.914 1.00 46.19 306 PHE A O 1
ATOM 2357 N N . THR A 1 307 ? 1.045 12.363 -19.716 1.00 51.53 307 THR A N 1
ATOM 2358 C CA . THR A 1 307 ? 1.153 13.356 -20.789 1.00 51.53 307 THR A CA 1
ATOM 2359 C C . THR A 1 307 ? 1.866 12.745 -21.993 1.00 51.53 307 THR A C 1
ATOM 2361 O O . THR A 1 307 ? 3.041 12.433 -21.884 1.00 51.53 307 THR A O 1
ATOM 2364 N N . THR A 1 308 ? 1.141 12.563 -23.101 1.00 52.91 308 THR A N 1
ATOM 2365 C CA . THR A 1 308 ? 1.579 12.238 -24.477 1.00 52.91 308 THR A CA 1
ATOM 2366 C C . THR A 1 308 ? 3.099 12.236 -24.703 1.00 52.91 308 THR A C 1
ATOM 2368 O O . THR A 1 308 ? 3.650 13.187 -25.261 1.00 52.91 308 THR A O 1
ATOM 2371 N N . ARG A 1 309 ? 3.807 11.186 -24.273 1.00 65.06 309 ARG A N 1
ATOM 2372 C CA . ARG A 1 309 ? 5.211 10.996 -24.650 1.00 65.06 309 ARG A CA 1
ATOM 2373 C C . ARG A 1 309 ? 5.229 10.034 -25.812 1.00 65.06 309 ARG A C 1
ATOM 2375 O O . ARG A 1 309 ? 4.715 8.930 -25.704 1.00 65.06 309 ARG A O 1
ATOM 2382 N N . SER A 1 310 ? 5.838 10.429 -26.920 1.00 79.56 310 SER A N 1
ATOM 2383 C CA . SER A 1 310 ? 6.014 9.483 -28.011 1.00 79.56 310 SER A CA 1
ATOM 2384 C C . SER A 1 310 ? 6.952 8.362 -27.587 1.00 79.56 310 SER A C 1
ATOM 2386 O O . SER A 1 310 ? 8.086 8.616 -27.158 1.00 79.56 310 SER A O 1
ATOM 2388 N N . A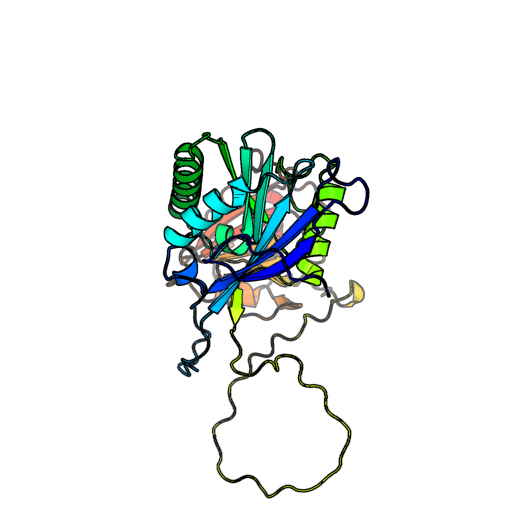RG A 1 311 ? 6.479 7.125 -27.741 1.00 86.00 311 ARG A N 1
ATOM 2389 C CA . ARG A 1 311 ? 7.163 5.915 -27.300 1.00 86.00 311 ARG A CA 1
ATOM 2390 C C . ARG A 1 311 ? 7.292 4.925 -28.452 1.00 86.00 311 ARG A C 1
ATOM 2392 O O . ARG A 1 311 ? 6.363 4.737 -29.233 1.00 86.00 311 ARG A O 1
ATOM 2399 N N . SER A 1 312 ? 8.459 4.298 -28.561 1.00 90.94 312 SER A N 1
ATOM 2400 C CA . SER A 1 312 ? 8.677 3.146 -29.440 1.00 90.94 312 SER A CA 1
ATOM 2401 C C . SER A 1 312 ? 9.072 1.936 -28.606 1.00 90.94 312 SER A C 1
ATOM 2403 O O . SER A 1 312 ? 9.806 2.068 -27.626 1.00 90.94 312 SER A O 1
ATOM 2405 N N . ARG A 1 313 ? 8.602 0.758 -29.012 1.00 93.50 313 ARG A N 1
ATOM 2406 C CA . ARG A 1 313 ? 8.913 -0.521 -28.373 1.00 93.50 313 ARG A CA 1
ATOM 2407 C C . ARG A 1 313 ? 9.435 -1.527 -29.381 1.00 93.50 313 ARG A C 1
ATOM 2409 O O . ARG A 1 313 ? 8.953 -1.565 -30.506 1.00 93.50 313 ARG A O 1
ATOM 2416 N N . ALA A 1 314 ? 10.381 -2.348 -28.956 1.00 94.31 314 ALA A N 1
ATOM 2417 C CA . ALA A 1 314 ? 10.826 -3.538 -29.669 1.00 94.31 314 ALA A CA 1
ATOM 2418 C C . ALA A 1 314 ? 11.015 -4.699 -28.683 1.00 94.31 314 ALA A C 1
ATOM 2420 O O . ALA A 1 314 ? 11.062 -4.486 -27.471 1.00 94.31 314 ALA A O 1
ATOM 2421 N N . SER A 1 315 ? 11.157 -5.917 -29.202 1.00 91.44 315 SER A N 1
ATOM 2422 C CA . SER A 1 315 ? 11.528 -7.098 -28.416 1.00 91.44 315 SER A CA 1
ATOM 2423 C C . SER A 1 315 ? 12.733 -7.798 -29.039 1.00 91.44 315 SER A C 1
ATOM 2425 O O . SER A 1 315 ? 12.813 -7.945 -30.257 1.00 91.44 315 SER A O 1
ATOM 2427 N N . TYR A 1 316 ? 13.668 -8.254 -28.207 1.00 92.69 316 TYR A N 1
ATOM 2428 C CA . TYR A 1 316 ? 14.836 -9.021 -28.638 1.00 92.69 316 TYR A CA 1
ATOM 2429 C C . TYR A 1 316 ? 15.363 -9.911 -27.516 1.00 92.69 316 TYR A C 1
ATOM 2431 O O . TYR A 1 316 ? 15.590 -9.445 -26.405 1.00 92.69 316 TYR A O 1
ATOM 2439 N N . GLY A 1 317 ? 15.599 -11.196 -27.796 1.00 86.06 317 GLY A N 1
ATOM 2440 C CA . GLY A 1 317 ? 16.302 -12.086 -26.862 1.00 86.06 317 GLY A CA 1
ATOM 2441 C C . GLY A 1 317 ? 15.652 -12.219 -25.476 1.00 86.06 317 GLY A C 1
ATOM 2442 O O . GLY A 1 317 ? 16.360 -12.399 -24.487 1.00 86.06 317 GLY A O 1
ATOM 2443 N N . GLY A 1 318 ? 14.321 -12.105 -25.388 1.00 86.00 318 GLY A N 1
ATOM 2444 C CA . GLY A 1 318 ? 13.594 -12.103 -24.114 1.00 86.00 318 GLY A CA 1
ATOM 2445 C C . GLY A 1 318 ? 13.682 -10.781 -23.342 1.00 86.00 318 GLY A C 1
ATOM 2446 O O . GLY A 1 318 ? 13.423 -10.767 -22.139 1.00 86.00 318 GLY A O 1
ATOM 2447 N N . LEU A 1 319 ? 14.071 -9.686 -24.003 1.00 87.88 319 LEU A N 1
ATOM 2448 C CA . LEU A 1 319 ? 13.965 -8.313 -23.516 1.00 87.88 319 LEU A CA 1
ATOM 2449 C C . LEU A 1 319 ? 12.894 -7.568 -24.305 1.00 87.88 319 LEU A C 1
ATOM 2451 O O . LEU A 1 319 ? 12.890 -7.608 -25.531 1.00 87.88 319 LEU A O 1
ATOM 2455 N N . THR A 1 320 ? 12.069 -6.809 -23.601 1.00 90.94 320 THR A N 1
ATOM 2456 C CA . THR A 1 320 ? 11.319 -5.679 -24.139 1.00 90.94 320 THR A CA 1
ATOM 2457 C C . THR A 1 320 ? 12.176 -4.421 -24.019 1.00 90.94 320 THR A C 1
ATOM 2459 O O . THR A 1 320 ? 12.733 -4.132 -22.959 1.00 90.94 320 THR A O 1
ATOM 2462 N N . ILE A 1 321 ? 12.281 -3.668 -25.106 1.00 93.06 321 ILE A N 1
ATOM 2463 C CA . ILE A 1 321 ? 13.035 -2.426 -25.209 1.00 93.06 321 ILE A CA 1
ATOM 2464 C C . ILE A 1 321 ? 12.032 -1.302 -25.383 1.00 93.06 321 ILE A C 1
ATOM 2466 O O . ILE A 1 321 ? 11.377 -1.228 -26.418 1.00 93.06 321 ILE A O 1
ATOM 2470 N N . ASP A 1 322 ? 11.946 -0.417 -24.400 1.00 92.00 322 ASP A N 1
ATOM 2471 C CA . ASP A 1 322 ? 11.111 0.776 -24.472 1.00 92.00 322 ASP A CA 1
ATOM 2472 C C . ASP A 1 322 ? 11.986 2.009 -24.599 1.00 92.00 322 ASP A C 1
ATOM 2474 O O . ASP A 1 322 ? 12.866 2.228 -23.769 1.00 92.00 322 ASP A O 1
ATOM 2478 N N . ILE A 1 323 ? 11.698 2.853 -25.584 1.00 91.56 323 ILE A N 1
ATOM 2479 C CA . ILE A 1 323 ? 12.316 4.170 -25.722 1.00 91.56 323 ILE A CA 1
ATOM 2480 C C . ILE A 1 323 ? 11.247 5.250 -25.790 1.00 91.56 323 ILE A C 1
ATOM 2482 O O . ILE A 1 323 ? 10.208 5.067 -26.422 1.00 91.56 323 ILE A O 1
ATOM 2486 N N . TRP A 1 324 ? 11.488 6.380 -25.134 1.00 90.12 324 TRP A N 1
ATOM 2487 C CA . TRP A 1 324 ? 10.543 7.499 -25.111 1.00 90.12 324 TRP A CA 1
ATOM 2488 C C . TRP A 1 324 ? 11.258 8.844 -25.054 1.00 90.12 324 TRP A C 1
ATOM 2490 O O . TRP A 1 324 ? 12.416 8.927 -24.639 1.00 90.12 324 TRP A O 1
ATOM 2500 N N . ALA A 1 325 ? 10.566 9.904 -25.470 1.00 84.69 325 ALA A N 1
ATOM 2501 C CA . ALA A 1 325 ? 11.095 11.263 -25.404 1.00 84.69 325 ALA A CA 1
ATOM 2502 C C . ALA A 1 325 ? 11.404 11.680 -23.951 1.00 84.69 325 ALA A C 1
ATOM 2504 O O . ALA A 1 325 ? 10.644 11.386 -23.019 1.00 84.69 325 ALA A O 1
ATOM 2505 N N . GLY A 1 326 ? 12.525 12.377 -23.749 1.00 75.75 326 GLY A N 1
ATOM 2506 C CA . GLY A 1 326 ? 12.830 13.010 -22.466 1.00 75.75 326 GLY A CA 1
ATOM 2507 C C . GLY A 1 326 ? 11.867 14.155 -22.139 1.00 75.75 326 GLY A C 1
ATOM 2508 O O . GLY A 1 326 ? 11.133 14.638 -22.997 1.00 75.75 326 GLY A O 1
ATOM 2509 N N . ASP A 1 327 ? 11.895 14.624 -20.889 1.00 69.19 327 ASP A N 1
ATOM 2510 C CA . ASP A 1 327 ? 10.931 15.595 -20.332 1.00 69.19 327 ASP A CA 1
ATOM 2511 C C . ASP A 1 327 ? 10.860 16.947 -21.077 1.00 69.19 327 ASP A C 1
ATOM 2513 O O . ASP A 1 327 ? 9.962 17.744 -20.819 1.00 69.19 327 ASP A O 1
ATOM 2517 N N . LYS A 1 328 ? 11.814 17.237 -21.973 1.00 61.66 328 LYS A N 1
ATOM 2518 C CA . LYS A 1 328 ? 12.009 18.557 -22.592 1.00 61.66 328 LYS A CA 1
ATOM 2519 C C . LYS A 1 328 ? 11.619 18.642 -24.073 1.00 61.66 328 LYS A C 1
ATOM 2521 O O . LYS A 1 328 ? 11.804 19.710 -24.656 1.00 61.66 328 LYS A O 1
ATOM 2526 N N . HIS A 1 329 ? 11.094 17.581 -24.697 1.00 63.03 329 HIS A N 1
ATOM 2527 C CA . HIS A 1 329 ? 10.867 17.593 -26.148 1.00 63.03 329 HIS A CA 1
ATOM 2528 C C . HIS A 1 329 ? 9.544 16.971 -26.608 1.00 63.03 329 HIS A C 1
ATOM 2530 O O . HIS A 1 329 ? 9.217 15.841 -26.260 1.00 63.03 329 HIS A O 1
ATOM 2536 N N . ASP A 1 330 ? 8.852 17.701 -27.486 1.00 73.19 330 ASP A N 1
ATOM 2537 C CA . ASP A 1 330 ? 7.751 17.209 -28.317 1.00 73.19 330 ASP A CA 1
ATOM 2538 C C . ASP A 1 330 ? 8.352 16.520 -29.555 1.00 73.19 330 ASP A C 1
ATOM 2540 O O . ASP A 1 330 ? 8.553 17.135 -30.602 1.00 73.19 330 ASP A O 1
ATOM 2544 N N . ARG A 1 331 ? 8.804 15.273 -29.377 1.00 79.25 331 ARG A N 1
ATOM 2545 C CA . ARG A 1 331 ? 9.336 14.420 -30.454 1.00 79.25 331 ARG A CA 1
ATOM 2546 C C . ARG A 1 331 ? 8.309 13.359 -30.792 1.00 79.25 331 ARG A C 1
ATOM 2548 O O . ARG A 1 331 ? 7.666 12.833 -29.892 1.00 79.25 331 ARG A O 1
ATOM 2555 N N . THR A 1 332 ? 8.215 12.991 -32.060 1.00 84.25 332 THR A N 1
ATOM 2556 C CA . THR A 1 332 ? 7.481 11.818 -32.550 1.00 84.25 332 THR A CA 1
ATOM 2557 C C . THR A 1 332 ? 8.216 10.521 -32.203 1.00 84.25 332 THR A C 1
ATOM 2559 O O . THR A 1 332 ? 9.425 10.517 -31.956 1.00 84.25 332 THR A O 1
ATOM 2562 N N . HIS A 1 333 ? 7.523 9.379 -32.237 1.00 84.00 333 HIS A N 1
ATOM 2563 C CA . HIS A 1 333 ? 8.143 8.087 -31.917 1.00 84.00 333 HIS A CA 1
ATOM 2564 C C . HIS A 1 333 ? 9.297 7.769 -32.887 1.00 84.00 333 HIS A C 1
ATOM 2566 O O . HIS A 1 333 ? 10.315 7.212 -32.479 1.00 84.00 333 HIS A O 1
ATOM 2572 N N . LYS A 1 334 ? 9.179 8.199 -34.154 1.00 88.00 334 LYS A N 1
ATOM 2573 C CA . LYS A 1 334 ? 10.219 8.052 -35.185 1.00 88.00 334 LYS A CA 1
ATOM 2574 C C . LYS A 1 334 ? 11.483 8.829 -34.840 1.00 88.00 334 LYS A C 1
ATOM 2576 O O . LYS A 1 334 ? 12.574 8.308 -35.037 1.00 88.00 334 LYS A O 1
ATOM 2581 N N . GLU A 1 335 ? 11.343 10.046 -34.321 1.00 87.75 335 GLU A N 1
ATOM 2582 C CA . GLU A 1 335 ? 12.478 10.887 -33.921 1.00 87.75 335 GLU A CA 1
ATOM 2583 C C . GLU A 1 335 ? 13.163 10.353 -32.661 1.00 87.75 335 GLU A C 1
ATOM 2585 O O . GLU A 1 335 ? 14.389 10.355 -32.587 1.00 87.75 335 GLU A O 1
ATOM 2590 N N . VAL A 1 336 ? 12.393 9.844 -31.693 1.00 87.31 336 VAL A N 1
ATOM 2591 C CA . VAL A 1 336 ? 12.944 9.162 -30.508 1.00 87.31 336 VAL A CA 1
ATOM 2592 C C . VAL A 1 336 ? 13.711 7.906 -30.922 1.00 87.31 336 VAL A C 1
ATOM 2594 O O . VAL A 1 336 ? 14.836 7.693 -30.469 1.00 87.31 336 VAL A O 1
ATOM 2597 N N . ARG A 1 337 ? 13.133 7.100 -31.822 1.00 92.50 337 ARG A N 1
ATOM 2598 C CA . ARG A 1 337 ? 13.788 5.917 -32.387 1.00 92.50 337 ARG A CA 1
ATOM 2599 C C . ARG A 1 337 ? 15.082 6.273 -33.095 1.00 92.50 337 ARG A C 1
ATOM 2601 O O . ARG A 1 337 ? 16.098 5.647 -32.827 1.00 92.50 337 ARG A O 1
ATOM 2608 N N . GLU A 1 338 ? 15.066 7.273 -33.968 1.00 92.00 338 GLU A N 1
ATOM 2609 C CA . GLU A 1 338 ? 16.269 7.673 -34.697 1.00 92.00 338 GLU A CA 1
ATOM 2610 C C . GLU A 1 338 ? 17.360 8.203 -33.760 1.00 92.00 338 GLU A C 1
ATOM 2612 O O . GLU A 1 338 ? 18.526 7.871 -33.947 1.00 92.00 338 GLU A O 1
ATOM 2617 N N . ALA A 1 339 ? 17.001 8.951 -32.712 1.00 89.06 339 ALA A N 1
ATOM 2618 C CA . ALA A 1 339 ? 17.960 9.402 -31.705 1.00 89.06 339 ALA A CA 1
ATOM 2619 C C . ALA A 1 339 ? 18.602 8.221 -30.953 1.00 89.06 339 ALA A C 1
ATOM 2621 O O . ALA A 1 339 ? 19.822 8.183 -30.793 1.00 89.06 339 ALA A O 1
ATOM 2622 N N . PHE A 1 340 ? 17.801 7.225 -30.556 1.00 91.19 340 PHE A N 1
ATOM 2623 C CA . PHE A 1 340 ? 18.312 5.999 -29.940 1.00 91.19 340 PHE A CA 1
ATOM 2624 C C . PHE A 1 340 ? 19.225 5.213 -30.891 1.00 91.19 340 PHE A C 1
ATOM 2626 O O . PHE A 1 340 ? 20.322 4.821 -30.503 1.00 91.19 340 PHE A O 1
ATOM 2633 N N . LEU A 1 341 ? 18.820 5.018 -32.150 1.00 92.44 341 LEU A N 1
ATOM 2634 C CA . LEU A 1 341 ? 19.637 4.306 -33.137 1.00 92.44 341 LEU A CA 1
ATOM 2635 C C . LEU A 1 341 ? 20.926 5.067 -33.462 1.00 92.44 341 LEU A C 1
ATOM 2637 O O . LEU A 1 341 ? 21.984 4.456 -33.559 1.00 92.44 341 LEU A O 1
ATOM 2641 N N . SER A 1 342 ? 20.878 6.398 -33.555 1.00 89.44 342 SER A N 1
ATOM 2642 C CA . SER A 1 342 ? 22.073 7.227 -33.732 1.00 89.44 342 SER A CA 1
ATOM 2643 C C . SER A 1 342 ? 23.049 7.088 -32.565 1.00 89.44 342 SER A C 1
ATOM 2645 O O . SER A 1 342 ? 24.255 7.088 -32.793 1.00 89.44 342 SER A O 1
ATOM 2647 N N . PHE A 1 343 ? 22.547 6.955 -31.335 1.00 89.19 343 PHE A N 1
ATOM 2648 C CA . PHE A 1 343 ? 23.370 6.627 -30.174 1.00 89.19 343 PHE A CA 1
ATOM 2649 C C . PHE A 1 343 ? 23.970 5.217 -30.293 1.00 89.19 343 PHE A C 1
ATOM 2651 O O . PHE A 1 343 ? 25.170 5.051 -30.095 1.00 89.19 343 PHE A O 1
ATOM 2658 N N . MET A 1 344 ? 23.172 4.218 -30.688 1.00 91.06 344 MET A N 1
ATOM 2659 C CA . MET A 1 344 ? 23.636 2.834 -30.855 1.00 91.06 344 MET A CA 1
ATOM 2660 C C . MET A 1 344 ? 24.694 2.672 -31.955 1.00 91.06 344 MET A C 1
ATOM 2662 O O . MET A 1 344 ? 25.588 1.853 -31.800 1.00 91.06 344 MET A O 1
ATOM 2666 N N . ARG A 1 345 ? 24.653 3.478 -33.025 1.00 90.06 345 ARG A N 1
ATOM 2667 C CA . ARG A 1 345 ? 25.696 3.514 -34.076 1.00 90.06 345 ARG A CA 1
ATOM 2668 C C . ARG A 1 345 ? 27.061 3.998 -33.580 1.00 90.06 345 ARG A C 1
ATOM 2670 O O . ARG A 1 345 ? 28.036 3.900 -34.318 1.00 90.06 345 ARG A O 1
ATOM 2677 N N . GLY A 1 346 ? 27.116 4.589 -32.386 1.00 78.44 346 GLY A N 1
ATOM 2678 C CA . GLY A 1 346 ? 28.368 4.970 -31.743 1.00 78.44 346 GLY A CA 1
ATOM 2679 C C . GLY A 1 346 ? 29.146 3.792 -31.146 1.00 78.44 346 GLY A C 1
ATOM 2680 O O . GLY A 1 346 ? 30.306 3.999 -30.806 1.00 78.44 346 GLY A O 1
ATOM 2681 N N . ALA A 1 347 ? 28.519 2.612 -31.018 1.00 72.81 347 ALA A N 1
ATOM 2682 C CA . ALA A 1 347 ? 29.118 1.363 -30.529 1.00 72.81 347 ALA A CA 1
ATOM 2683 C C . ALA A 1 347 ? 29.871 0.589 -31.622 1.00 72.81 347 ALA A C 1
ATOM 2685 O O . ALA A 1 347 ? 30.865 -0.092 -31.282 1.00 72.81 347 ALA A O 1
#

pLDDT: mean 75.31, std 21.53, range [22.48, 97.81]

Secondary structure (DSSP, 8-state):
-PPPP---SSSEEEEE--S-SSSGGGT-EEEEEEEEPPSSTTHHHH----S-----TT--EEEEEEEEE-TT--THHHHHHHHHHHTT--TTEEEEEE-SSEEEEEEEHHHHHHS-HHHHHHHHHHHHHHHHTSSS--EEEEEEE-TT--TTS-----TTS-S-HHHHHHHHHHHHHHH--EEEE--TT---------------------PPPP------------GGGS-TTS-EEEEEEETTTEEEEE-TTSS-EEEEEESSTTTS------TT-EE-HHHHHTT-TTGGGS-PEEE-GGGS-S----EEEEEETTEEEEEE--TT----HHHHHHHHHHHHTT-

Sequence (347 aa):
MADARLYSSLFTTLYDEPAPIGTIGRGTHYSILRAVQLPGIGALRSSRSDGSTTQNTNAHPVQDIAILWDEDHDARVIKALENIYIAGLAAPILFIGERKGHLSVLVDEAFIESATDAVFDEYKDTISAIADQLDDPWSADVGGFDPRATIQSTSYRYSVIDDSSGKAMTYLSNINNLWALGPKRFLDGAPLHSKTGSAEINSDPEPTRKTSDPIVIKIAEPALLTEDDWPKDGALIARNINYRGGLNCINPNAEFNVSLIPENIFSGPTLRYTPGQVITAEKIAEYLPDAEALEWSEIDDGEFGFTTRSRSRASYGGLTIDIWAGDKHDRTHKEVREAFLSFMRGA

Radius of gyration: 24.66 Å; chains: 1; bounding box: 64×39×73 Å

Foldseek 3Di:
DPPQDDLDPQWDWPADPPWADDQWLNTKDKTKIKHFQDDALQVVPVPDDPPDPPPPPPWGKMFIEIEIEHHPRPSCQVVLQVVCRVNRNCQQFHYWYDDPLEIETEGAQLSVLPDDPVSVVVSQVVSQVSQCPPPRHGGYDYDYDHLPDDLPPDPDPDDSTNDDSSVVNVVSNVVCVVPVGHIDTPPPDPDPDDDDDDDDDDDDDDDDDDDPDPPPPPLPPPPPDDLVNADPPQWWFFADQDSQQWTWTAGSVQQKTKIKGALHSVPADHQDDHGRDTHALVNVCVVVVDLPPWDKDWDQCVPPPDPGWTWIWTDDRRIIMIMTGGPPDPDHVVSRSVVSVVRNVVD

Organism: NCBI:txid1524264